Protein AF-A0ABD3NIE8-F1 (afdb_monomer_lite)

Foldseek 3Di:
DDDDDDDDDDDDDDDDDDDDDDDDDDDDDDDDDDDDDDDDDDDDDDDDDDDDDDDDPDDDDDPPPDDPDDPQPLPPPVLVVLLVVLCVVQVLVDLVSLLVVLLCLLVLNDQQLSLLSQLSLLLSLCLVPNAEPVNVVVDDDPQDCAPLRRDDADHDDPVNSVLSSVLSVLQVPQDDDDPPGSHSQLCLLDPRPPPVVVCVVVVVPDDDPPPPPLPPRDVSSVVSLVSLLVLADDCVPRVVLNVSLVVSSCVSNPVVNVVVLVVVCVVQDCSRDSVNRSSVSSSSSSSSCSSSVCSGCNRNDD

Organism: NCBI:txid382360

Radius of gyration: 27.51 Å; chains: 1; bounding box: 86×72×69 Å

Secondary structure (DSSP, 8-state):
-----------PPP------------------PPP---------PPP---------------------PPPPGGG-HHHHHHHHHHHHHHTTTSHHHHHHHHHHHHHT-S-HHHHHHHHHHHHHHHHHHS-BHHHHTT--------TTTTPPPPPBPHHHHHHHHHHHHHHHT---S-TT-SSSSGGGT-PPP--HHHHHHHTTS-------------HHHHHHHHHHHTTSPPTTTSHHHHHHHHHHHHHHH-HHHHHHHHHHHHHH-TTS-HHHHHHHHHHHHHHHHHHTTHHHH-S---

Structure (mmCIF, N/CA/C/O backbone):
data_AF-A0ABD3NIE8-F1
#
_entry.id   AF-A0ABD3NIE8-F1
#
loop_
_atom_site.group_PDB
_atom_site.id
_atom_site.type_symbol
_atom_site.label_atom_id
_atom_site.label_alt_id
_atom_site.label_comp_id
_atom_site.label_asym_id
_atom_site.label_entity_id
_atom_site.label_seq_id
_atom_site.pdbx_PDB_ins_code
_atom_site.Cartn_x
_atom_site.Cartn_y
_atom_site.Cartn_z
_atom_site.occupancy
_atom_site.B_iso_or_equiv
_atom_site.auth_seq_id
_atom_site.auth_comp_id
_atom_site.auth_asym_id
_atom_site.auth_atom_id
_atom_site.pdbx_PDB_model_num
ATOM 1 N N . MET A 1 1 ? -49.844 -37.698 29.144 1.00 37.84 1 MET A N 1
ATOM 2 C CA . MET A 1 1 ? -48.783 -36.702 28.874 1.00 37.84 1 MET A CA 1
ATOM 3 C C . MET A 1 1 ? -48.866 -36.392 27.378 1.00 37.84 1 MET A C 1
ATOM 5 O O . MET A 1 1 ? -48.493 -37.262 26.617 1.00 37.84 1 MET A O 1
ATOM 9 N N . LYS A 1 2 ? -49.625 -35.426 26.831 1.00 39.75 2 LYS A N 1
ATOM 10 C CA . LYS A 1 2 ? -49.754 -33.957 27.010 1.00 39.75 2 LYS A CA 1
ATOM 11 C C . LYS A 1 2 ? -48.438 -33.183 26.840 1.00 39.75 2 LYS A C 1
ATOM 13 O O . LYS A 1 2 ? -47.747 -33.087 27.835 1.00 39.75 2 LYS A O 1
ATOM 18 N N . TYR A 1 3 ? -48.186 -32.681 25.619 1.00 42.66 3 TYR A N 1
ATOM 19 C CA . TYR A 1 3 ? -47.624 -31.380 25.150 1.00 42.66 3 TYR A CA 1
ATOM 20 C C . TYR A 1 3 ? -47.680 -31.482 23.597 1.00 42.66 3 TYR A C 1
ATOM 22 O O . TYR A 1 3 ? -47.064 -32.393 23.064 1.00 42.66 3 TYR A O 1
ATOM 30 N N . LEU A 1 4 ? -48.554 -30.873 22.777 1.00 42.19 4 LEU A N 1
ATOM 31 C CA . LEU A 1 4 ? -49.118 -29.521 22.584 1.00 42.19 4 LEU A CA 1
ATOM 32 C C . LEU A 1 4 ? -48.139 -28.485 21.974 1.00 42.19 4 LEU A C 1
ATOM 34 O O . LEU A 1 4 ? -47.429 -27.807 22.699 1.00 42.19 4 LEU A O 1
ATOM 38 N N . LEU A 1 5 ? -48.151 -28.462 20.626 1.00 41.34 5 LEU A N 1
ATOM 39 C CA . LEU A 1 5 ? -48.070 -27.374 19.619 1.00 41.34 5 LEU A CA 1
ATOM 40 C C . LEU A 1 5 ? -47.363 -26.038 19.922 1.00 41.34 5 LEU A C 1
ATOM 42 O O . LEU A 1 5 ? -47.628 -25.390 20.926 1.00 41.34 5 LEU A O 1
ATOM 46 N N . GLY A 1 6 ? -46.661 -25.538 18.894 1.00 38.28 6 GLY A N 1
ATOM 47 C CA . GLY A 1 6 ? -46.300 -24.123 18.747 1.00 38.28 6 GLY A CA 1
ATOM 48 C C . GLY A 1 6 ? -45.578 -23.788 17.434 1.00 38.28 6 GLY A C 1
ATOM 49 O O . GLY A 1 6 ? -44.428 -23.377 17.465 1.00 38.28 6 GLY A O 1
ATOM 50 N N . LEU A 1 7 ? -46.238 -23.978 16.284 1.00 38.94 7 LEU A N 1
ATOM 51 C CA . LEU A 1 7 ? -45.829 -23.416 14.986 1.00 38.94 7 LEU A CA 1
ATOM 52 C C . LEU A 1 7 ? -46.244 -21.935 14.944 1.00 38.94 7 LEU A C 1
ATOM 54 O O . LEU A 1 7 ? -47.441 -21.648 14.946 1.00 38.94 7 LEU A O 1
ATOM 58 N N . MET A 1 8 ? -45.287 -21.004 14.891 1.00 38.75 8 MET A N 1
ATOM 59 C CA . MET A 1 8 ? -45.564 -19.601 14.562 1.00 38.75 8 MET A CA 1
ATOM 60 C C . MET A 1 8 ? -45.333 -19.361 13.070 1.00 38.75 8 MET A C 1
ATOM 62 O O . MET A 1 8 ? -44.206 -19.313 12.588 1.00 38.75 8 MET A O 1
ATOM 66 N N . HIS A 1 9 ? -46.445 -19.193 12.357 1.00 34.66 9 HIS A N 1
ATOM 67 C CA . HIS A 1 9 ? -46.516 -18.487 11.085 1.00 34.66 9 HIS A CA 1
ATOM 68 C C . HIS A 1 9 ? -46.355 -16.985 11.355 1.00 34.66 9 HIS A C 1
ATOM 70 O O . HIS A 1 9 ? -47.168 -16.406 12.074 1.00 34.66 9 HIS A O 1
ATOM 76 N N . ILE A 1 10 ? -45.349 -16.350 10.754 1.00 42.59 10 ILE A N 1
ATOM 77 C CA . ILE A 1 10 ? -45.270 -14.889 10.660 1.00 42.59 10 ILE A CA 1
ATOM 78 C C . ILE A 1 10 ? -45.691 -14.503 9.241 1.00 42.59 10 ILE A C 1
ATOM 80 O O . ILE A 1 10 ? -44.959 -14.685 8.274 1.00 42.59 10 ILE A O 1
ATOM 84 N N . THR A 1 11 ? -46.921 -14.014 9.127 1.00 38.22 11 THR A N 1
ATOM 85 C CA . THR A 1 11 ? -47.462 -13.309 7.960 1.00 38.22 11 THR A CA 1
ATOM 86 C C . THR A 1 11 ? -47.093 -11.830 8.059 1.00 38.22 11 THR A C 1
ATOM 88 O O . THR A 1 11 ? -47.572 -11.146 8.961 1.00 38.22 11 THR A O 1
ATOM 91 N N . LEU A 1 12 ? -46.272 -11.332 7.131 1.00 46.19 12 LEU A N 1
ATOM 92 C CA . LEU A 1 12 ? -46.027 -9.898 6.939 1.00 46.19 12 LEU A CA 1
ATOM 93 C C . LEU A 1 12 ? -47.068 -9.318 5.958 1.00 46.19 12 LEU A C 1
ATOM 95 O O . LEU A 1 12 ? -47.246 -9.882 4.876 1.00 46.19 12 LEU A O 1
ATOM 99 N N . PRO A 1 13 ? -47.772 -8.224 6.305 1.00 51.16 13 PRO A N 1
ATOM 100 C CA . PRO A 1 13 ? -48.690 -7.543 5.401 1.00 51.16 13 PRO A CA 1
ATOM 101 C C . PRO A 1 13 ? -47.966 -6.549 4.482 1.00 51.16 13 PRO A C 1
ATOM 103 O O . PRO A 1 13 ? -46.914 -6.007 4.808 1.00 51.16 13 PRO A O 1
ATOM 106 N N . GLY A 1 14 ? -48.568 -6.347 3.311 1.00 38.06 14 GLY A N 1
ATOM 107 C CA . GLY A 1 14 ? -48.004 -5.683 2.144 1.00 38.06 14 GLY A CA 1
ATOM 108 C C . GLY A 1 14 ? -47.590 -4.218 2.294 1.00 38.06 14 GLY A C 1
ATOM 109 O O . GLY A 1 14 ? -48.228 -3.422 2.978 1.00 38.06 14 GLY A O 1
ATOM 110 N N . LEU A 1 15 ? -46.583 -3.860 1.498 1.00 41.69 15 LEU A N 1
ATOM 111 C CA . LEU A 1 15 ? -46.317 -2.502 1.044 1.00 41.69 15 LEU A CA 1
ATOM 112 C C . LEU A 1 15 ? -46.350 -2.508 -0.488 1.00 41.69 15 LEU A C 1
ATOM 114 O O . LEU A 1 15 ? -45.435 -2.982 -1.156 1.00 41.69 15 LEU A O 1
ATOM 118 N N . PHE A 1 16 ? -47.456 -2.011 -1.039 1.00 37.78 16 PHE A N 1
ATOM 119 C CA . PHE A 1 16 ? -47.565 -1.631 -2.442 1.00 37.78 16 PHE A CA 1
ATOM 120 C C . PHE A 1 16 ? -46.782 -0.326 -2.634 1.00 37.78 16 PHE A C 1
ATOM 122 O O . PHE A 1 16 ? -47.236 0.736 -2.211 1.00 37.78 16 PHE A O 1
ATOM 129 N N . LEU A 1 17 ? -45.614 -0.392 -3.274 1.00 39.72 17 LEU A N 1
ATOM 130 C CA . LEU A 1 17 ? -44.929 0.798 -3.776 1.00 39.72 17 LEU A CA 1
ATOM 131 C C . LEU A 1 17 ? -45.578 1.213 -5.102 1.00 39.72 17 LEU A C 1
ATOM 133 O O . LEU A 1 17 ? -45.420 0.567 -6.135 1.00 39.72 17 LEU A O 1
ATOM 137 N N . SER A 1 18 ? -46.355 2.293 -5.038 1.00 44.44 18 SER A N 1
ATOM 138 C CA . SER A 1 18 ? -46.885 3.013 -6.193 1.00 44.44 18 SER A CA 1
ATOM 139 C C . SER A 1 18 ? -45.748 3.800 -6.846 1.00 44.44 18 SER A C 1
ATOM 141 O O . SER A 1 18 ? -45.236 4.757 -6.266 1.00 44.44 18 SER A O 1
ATOM 143 N N . ILE A 1 19 ? -45.330 3.387 -8.042 1.00 40.16 19 ILE A N 1
ATOM 144 C CA . ILE A 1 19 ? -44.360 4.121 -8.857 1.00 40.16 19 ILE A CA 1
ATOM 145 C C . ILE A 1 19 ? -45.106 5.288 -9.511 1.00 40.16 19 ILE A C 1
ATOM 147 O O . ILE A 1 19 ? -45.803 5.111 -10.511 1.00 40.16 19 ILE A O 1
ATOM 151 N N . GLN A 1 20 ? -44.980 6.489 -8.945 1.00 39.81 20 GLN A N 1
ATOM 152 C CA . GLN A 1 20 ? -45.345 7.714 -9.651 1.00 39.81 20 GLN A CA 1
ATOM 153 C C . GLN A 1 20 ? -44.206 8.110 -10.592 1.00 39.81 20 GLN A C 1
ATOM 155 O O . GLN A 1 20 ? -43.088 8.403 -10.175 1.00 39.81 20 GLN A O 1
ATOM 160 N N . SER A 1 21 ? -44.513 8.112 -11.885 1.00 40.47 21 SER A N 1
ATOM 161 C CA . SER A 1 21 ? -43.670 8.639 -12.951 1.00 40.47 21 SER A CA 1
ATOM 162 C C . SER A 1 21 ? -43.426 10.138 -12.750 1.00 40.47 21 SER A C 1
ATOM 164 O O . SER A 1 21 ? -44.359 10.938 -12.851 1.00 40.47 21 SER A O 1
ATOM 166 N N . VAL A 1 22 ? -42.176 10.527 -12.508 1.00 39.59 22 VAL A N 1
ATOM 167 C CA . VAL A 1 22 ? -41.745 11.929 -12.527 1.00 39.59 22 VAL A CA 1
ATOM 168 C C . VAL A 1 22 ? -41.628 12.381 -13.984 1.00 39.59 22 VAL A C 1
ATOM 170 O O . VAL A 1 22 ? -40.803 11.873 -14.742 1.00 39.59 22 VAL A O 1
ATOM 173 N N . GLN A 1 23 ? -42.471 13.334 -14.389 1.00 39.84 23 GLN A N 1
ATOM 174 C CA . GLN A 1 23 ? -42.322 14.045 -15.657 1.00 39.84 23 GLN A CA 1
ATOM 175 C C . GLN A 1 23 ? -41.150 15.028 -15.560 1.00 39.84 23 GLN A C 1
ATOM 177 O O . GLN A 1 23 ? -41.171 15.965 -14.763 1.00 39.84 23 GLN A O 1
ATOM 182 N N . VAL A 1 24 ? -40.141 14.832 -16.407 1.00 39.50 24 VAL A N 1
ATOM 183 C CA . VAL A 1 24 ? -39.036 15.775 -16.599 1.00 39.50 24 VAL A CA 1
ATOM 184 C C . VAL A 1 24 ? -39.536 16.939 -17.456 1.00 39.50 24 VAL A C 1
ATOM 186 O O . VAL A 1 24 ? -39.793 16.795 -18.650 1.00 39.50 24 VAL A O 1
ATOM 189 N N . SER A 1 25 ? -39.695 18.105 -16.829 1.00 43.88 25 SER A N 1
ATOM 190 C CA . SER A 1 25 ? -40.006 19.365 -17.504 1.00 43.88 25 SER A CA 1
ATOM 191 C C . SER A 1 25 ? -38.732 19.946 -18.116 1.00 43.88 25 SER A C 1
ATOM 193 O O . SER A 1 25 ? -37.871 20.460 -17.403 1.00 43.88 25 SER A O 1
ATOM 195 N N . ALA A 1 26 ? -38.636 19.910 -19.444 1.00 43.56 26 ALA A N 1
ATOM 196 C CA . ALA A 1 26 ? -37.612 20.614 -20.205 1.00 43.56 26 ALA A CA 1
ATOM 197 C C . ALA A 1 26 ? -37.732 22.133 -19.980 1.00 43.56 26 ALA A C 1
ATOM 199 O O . ALA A 1 26 ? -38.755 22.735 -20.308 1.00 43.56 26 ALA A O 1
ATOM 200 N N . ARG A 1 27 ? -36.688 22.761 -19.426 1.00 40.06 27 ARG A N 1
ATOM 201 C CA . ARG A 1 27 ? -36.524 24.220 -19.440 1.00 40.06 27 ARG A CA 1
ATOM 202 C C . ARG A 1 27 ? -35.458 24.608 -20.454 1.00 40.06 27 ARG A C 1
ATOM 204 O O . ARG A 1 27 ? -34.394 24.005 -20.524 1.00 40.06 27 ARG A O 1
ATOM 211 N N . HIS A 1 28 ? -35.827 25.600 -21.254 1.00 37.94 28 HIS A N 1
ATOM 212 C CA . HIS A 1 28 ? -35.052 26.229 -22.310 1.00 37.94 28 HIS A CA 1
ATOM 213 C C . HIS A 1 28 ? -33.676 26.712 -21.838 1.00 37.94 28 HIS A C 1
ATOM 215 O O . HIS A 1 28 ? -33.562 27.402 -20.828 1.00 37.94 28 HIS A O 1
ATOM 221 N N . HIS A 1 29 ? -32.657 26.385 -22.633 1.00 36.88 29 HIS A N 1
ATOM 222 C CA . HIS A 1 29 ? -31.352 27.032 -22.619 1.00 36.88 29 HIS A CA 1
ATOM 223 C C . HIS A 1 29 ? -31.448 28.362 -23.374 1.00 36.88 29 HIS A C 1
ATOM 225 O O . HIS A 1 29 ? -31.666 28.367 -24.586 1.00 36.88 29 HIS A O 1
ATOM 231 N N . GLU A 1 30 ? -31.243 29.477 -22.674 1.00 38.16 30 GLU A N 1
ATOM 232 C CA . GLU A 1 30 ? -30.923 30.761 -23.294 1.00 38.16 30 GLU A CA 1
ATOM 233 C C . GLU A 1 30 ? -29.412 31.021 -23.226 1.00 38.16 30 GLU A C 1
ATOM 235 O O . GLU A 1 30 ? -28.793 30.980 -22.167 1.00 38.16 30 GLU A O 1
ATOM 240 N N . GLY A 1 31 ? -28.854 31.238 -24.419 1.00 40.31 31 GLY A N 1
ATOM 241 C CA . GLY A 1 31 ? -27.712 32.083 -24.772 1.00 40.31 31 GLY A CA 1
ATOM 242 C C . GLY A 1 31 ? -26.586 32.305 -23.764 1.00 40.31 31 GLY A C 1
ATOM 243 O O . GLY A 1 31 ? -26.639 33.236 -22.970 1.00 40.31 31 GLY A O 1
ATOM 244 N N . PHE A 1 32 ? -25.468 31.607 -23.975 1.00 37.72 32 PHE A N 1
ATOM 245 C CA . PHE A 1 32 ? -24.148 32.170 -23.699 1.00 37.72 32 PHE A CA 1
ATOM 246 C C . PHE A 1 32 ? -23.332 32.223 -24.992 1.00 37.72 32 PHE A C 1
ATOM 248 O O . PHE A 1 32 ? -23.002 31.213 -25.610 1.00 37.72 32 PHE A O 1
ATOM 255 N N . SER A 1 33 ? -23.064 33.450 -25.424 1.00 39.03 33 SER A N 1
ATOM 256 C CA . SER A 1 33 ? -22.220 33.815 -26.553 1.00 39.03 33 SER A CA 1
ATOM 257 C C . SER A 1 33 ? -20.743 33.608 -26.211 1.00 39.03 33 SER A C 1
ATOM 259 O O . SER A 1 33 ? -20.222 34.260 -25.305 1.00 39.03 33 SER A O 1
ATOM 261 N N . HIS A 1 34 ? -20.059 32.745 -26.962 1.00 40.94 34 HIS A N 1
ATOM 262 C CA . HIS A 1 34 ? -18.601 32.621 -26.928 1.00 40.94 34 HIS A CA 1
ATOM 263 C C . HIS A 1 34 ? -17.930 33.744 -27.741 1.00 40.94 34 HIS A C 1
ATOM 265 O O . HIS A 1 34 ? -18.348 34.000 -28.873 1.00 40.94 34 HIS A O 1
ATOM 271 N N . PRO A 1 35 ? -16.854 34.374 -27.235 1.00 43.62 35 PRO A N 1
ATOM 272 C CA . PRO A 1 35 ? -15.971 35.183 -28.059 1.00 43.62 35 PRO A CA 1
ATOM 273 C C . PRO A 1 35 ? -15.054 34.284 -28.901 1.00 43.62 35 PRO A C 1
ATOM 275 O O . PRO A 1 35 ? -14.343 33.414 -28.403 1.00 43.62 35 PRO A O 1
ATOM 278 N N . SER A 1 36 ? -15.089 34.523 -30.206 1.00 38.62 36 SER A N 1
ATOM 279 C CA . SER A 1 36 ? -14.258 33.919 -31.243 1.00 38.62 36 SER A CA 1
ATOM 280 C C . SER A 1 36 ? -12.768 34.198 -31.021 1.00 38.62 36 SER A C 1
ATOM 282 O O . SER A 1 36 ? -12.319 35.336 -31.166 1.00 38.62 36 SER A O 1
ATOM 284 N N . PHE A 1 37 ? -12.000 33.148 -30.723 1.00 41.44 37 PHE A N 1
ATOM 285 C CA . PHE A 1 37 ? -10.540 33.186 -30.683 1.00 41.44 37 PHE A CA 1
ATOM 286 C C . PHE A 1 37 ? -9.981 32.779 -32.053 1.00 41.44 37 PHE A C 1
ATOM 288 O O . PHE A 1 37 ? -10.115 31.641 -32.499 1.00 41.44 37 PHE A O 1
ATOM 295 N N . THR A 1 38 ? -9.387 33.739 -32.756 1.00 43.53 38 THR A N 1
ATOM 296 C CA . THR A 1 38 ? -8.736 33.548 -34.056 1.00 43.53 38 THR A CA 1
ATOM 297 C C . THR A 1 38 ? -7.419 32.788 -33.898 1.00 43.53 38 THR A C 1
ATOM 299 O O . THR A 1 38 ? -6.438 33.331 -33.390 1.00 43.53 38 THR A O 1
ATOM 302 N N . GLN A 1 39 ? -7.387 31.546 -34.381 1.00 44.72 39 GLN A N 1
ATOM 303 C CA . GLN A 1 39 ? -6.193 30.709 -34.474 1.00 44.72 39 GLN A CA 1
ATOM 304 C C . GLN A 1 39 ? -5.331 31.157 -35.665 1.00 44.72 39 GLN A C 1
ATOM 306 O O . GLN A 1 39 ? -5.685 30.962 -36.827 1.00 44.72 39 GLN A O 1
ATOM 311 N N . LYS A 1 40 ? -4.190 31.788 -35.375 1.00 47.97 40 LYS A N 1
ATOM 312 C CA . LYS A 1 40 ? -3.190 32.178 -36.373 1.00 47.97 40 LYS A CA 1
ATOM 313 C C . LYS A 1 40 ? -2.220 31.008 -36.562 1.00 47.97 40 LYS A C 1
ATOM 315 O O . LYS A 1 40 ? -1.425 30.714 -35.676 1.00 47.97 40 LYS A O 1
ATOM 320 N N . GLN A 1 41 ? -2.316 30.328 -37.703 1.00 46.50 41 GLN A N 1
ATOM 321 C CA . GLN A 1 41 ? -1.336 29.335 -38.141 1.00 46.50 41 GLN A CA 1
ATOM 322 C C . GLN A 1 41 ? 0.010 30.025 -38.402 1.00 46.50 41 GLN A C 1
ATOM 324 O O . GLN A 1 41 ? 0.101 30.915 -39.246 1.00 46.50 41 GLN A O 1
ATOM 329 N N . ALA A 1 42 ? 1.053 29.593 -37.698 1.00 43.31 42 ALA A N 1
ATOM 330 C CA . ALA A 1 42 ? 2.440 29.851 -38.058 1.00 43.31 42 ALA A CA 1
ATOM 331 C C . ALA A 1 42 ? 3.161 28.503 -38.084 1.00 43.31 42 ALA A C 1
ATOM 333 O O . ALA A 1 42 ? 3.360 27.865 -37.053 1.00 43.31 42 ALA A O 1
ATOM 334 N N . GLY A 1 43 ? 3.468 28.042 -39.295 1.00 44.25 43 GLY A N 1
ATOM 335 C CA . GLY A 1 43 ? 4.262 26.848 -39.522 1.00 44.25 43 GLY A CA 1
ATOM 336 C C . GLY A 1 43 ? 5.721 27.099 -39.164 1.00 44.25 43 GLY A C 1
ATOM 337 O O . GLY A 1 43 ? 6.347 28.017 -39.694 1.00 44.25 43 GLY A O 1
ATOM 338 N N . HIS A 1 44 ? 6.271 26.235 -38.321 1.00 44.19 44 HIS A N 1
ATOM 339 C CA . HIS A 1 44 ? 7.707 26.049 -38.204 1.00 44.19 44 HIS A CA 1
ATOM 340 C C . HIS A 1 44 ? 8.032 24.580 -38.452 1.00 44.19 44 HIS A C 1
ATOM 342 O O . HIS A 1 44 ? 7.631 23.686 -37.713 1.00 44.19 44 HIS A O 1
ATOM 348 N N . ALA A 1 45 ? 8.719 24.359 -39.571 1.00 40.41 45 ALA A N 1
ATOM 349 C CA . ALA A 1 45 ? 9.349 23.104 -39.921 1.00 40.41 45 ALA A CA 1
ATOM 350 C C . ALA A 1 45 ? 10.497 22.833 -38.939 1.00 40.41 45 ALA A C 1
ATOM 352 O O . ALA A 1 45 ? 11.393 23.666 -38.796 1.00 40.41 45 ALA A O 1
ATOM 353 N N . TYR A 1 46 ? 10.477 21.673 -38.288 1.00 42.19 46 TYR A N 1
ATOM 354 C CA . TYR A 1 46 ? 11.616 21.183 -37.519 1.00 42.19 46 TYR A CA 1
ATOM 355 C C . TYR A 1 46 ? 12.589 20.438 -38.445 1.00 42.19 46 TYR A C 1
ATOM 357 O O . TYR A 1 46 ? 12.149 19.625 -39.264 1.00 42.19 46 TYR A O 1
ATOM 365 N N . PRO A 1 47 ? 13.905 20.688 -38.341 1.00 51.25 47 PRO A N 1
ATOM 366 C CA . PRO A 1 47 ? 14.903 19.929 -39.074 1.00 51.25 47 PRO A CA 1
ATOM 367 C C . PRO A 1 47 ? 15.121 18.548 -38.440 1.00 51.25 47 PRO A C 1
ATOM 369 O O . PRO A 1 47 ? 15.309 18.408 -37.234 1.00 51.25 47 PRO A O 1
ATOM 372 N N . SER A 1 48 ? 15.127 17.538 -39.308 1.00 42.69 48 SER A N 1
ATOM 373 C CA . SER A 1 48 ? 15.523 16.152 -39.052 1.00 42.69 48 SER A CA 1
ATOM 374 C C . SER A 1 48 ? 16.901 16.078 -38.384 1.00 42.69 48 SER A C 1
ATOM 376 O O . SER A 1 48 ? 17.918 16.352 -39.023 1.00 42.69 48 SER A O 1
ATOM 378 N N . ALA A 1 49 ? 16.945 15.673 -37.114 1.00 44.84 49 ALA A N 1
ATOM 379 C CA . ALA A 1 49 ? 18.186 15.381 -36.411 1.00 44.84 49 ALA A CA 1
ATOM 380 C C . ALA A 1 49 ? 18.711 13.992 -36.809 1.00 44.84 49 ALA A C 1
ATOM 382 O O . ALA A 1 49 ? 18.034 12.975 -36.666 1.00 44.84 49 ALA A O 1
ATOM 383 N N . PHE A 1 50 ? 19.940 13.973 -37.321 1.00 40.00 50 PHE A N 1
ATOM 384 C CA . PHE A 1 50 ? 20.740 12.777 -37.549 1.00 40.00 50 PHE A CA 1
ATOM 385 C C . PHE A 1 50 ? 21.036 12.082 -36.213 1.00 40.00 50 PHE A C 1
ATOM 387 O O . PHE A 1 50 ? 21.703 12.651 -35.352 1.00 40.00 50 PHE A O 1
ATOM 394 N N . VAL A 1 51 ? 20.593 10.833 -36.062 1.00 42.38 51 VAL A N 1
ATOM 395 C CA . VAL A 1 51 ? 21.010 9.952 -34.964 1.00 42.38 51 VAL A CA 1
ATOM 396 C C . VAL A 1 51 ? 22.336 9.299 -35.351 1.00 42.38 51 VAL A C 1
ATOM 398 O O . VAL A 1 51 ? 22.380 8.361 -36.147 1.00 42.38 51 VAL A O 1
ATOM 401 N N . THR A 1 52 ? 23.439 9.800 -34.804 1.00 42.88 52 THR A N 1
ATOM 402 C CA . THR A 1 52 ? 24.739 9.124 -34.834 1.00 42.88 52 THR A CA 1
ATOM 403 C C . THR A 1 52 ? 24.807 8.109 -33.692 1.00 42.88 52 THR A C 1
ATOM 405 O O . THR A 1 52 ? 24.871 8.471 -32.520 1.00 42.88 52 THR A O 1
ATOM 408 N N . LYS A 1 53 ? 24.811 6.814 -34.039 1.00 43.94 53 LYS A N 1
ATOM 409 C CA . LYS A 1 53 ? 25.150 5.712 -33.126 1.00 43.94 53 LYS A CA 1
ATOM 410 C C . LYS A 1 53 ? 26.543 5.951 -32.535 1.00 43.94 53 LYS A C 1
ATOM 412 O O . LYS A 1 53 ? 27.535 5.909 -33.261 1.00 43.94 53 LYS A O 1
ATOM 417 N N . ARG A 1 54 ? 26.617 6.180 -31.224 1.00 40.94 54 ARG A N 1
ATOM 418 C CA . ARG A 1 54 ? 27.861 6.173 -30.449 1.00 40.94 54 ARG A CA 1
ATOM 419 C C . ARG A 1 54 ? 27.890 4.885 -29.632 1.00 40.94 54 ARG A C 1
ATOM 421 O O . ARG A 1 54 ? 27.193 4.764 -28.633 1.00 40.94 54 ARG A O 1
ATOM 428 N N . GLU A 1 55 ? 28.669 3.914 -30.092 1.00 45.81 55 GLU A N 1
ATOM 429 C CA . GLU A 1 55 ? 28.976 2.700 -29.336 1.00 45.81 55 GLU A CA 1
ATOM 430 C C . GLU A 1 55 ? 29.900 3.072 -28.166 1.00 45.81 55 GLU A C 1
ATOM 432 O O . GLU A 1 55 ? 31.093 3.309 -28.351 1.00 45.81 55 GLU A O 1
ATOM 437 N N . HIS A 1 56 ? 29.349 3.166 -26.954 1.00 40.03 56 HIS A N 1
ATOM 438 C CA . HIS A 1 56 ? 30.138 3.250 -25.728 1.00 40.03 56 HIS A CA 1
ATOM 439 C C . HIS A 1 56 ? 30.417 1.834 -25.225 1.00 40.03 56 HIS A C 1
ATOM 441 O O . HIS A 1 56 ? 29.568 1.176 -24.636 1.00 40.03 56 HIS A O 1
ATOM 447 N N . LYS A 1 57 ? 31.637 1.362 -25.482 1.00 44.00 57 LYS A N 1
ATOM 448 C CA . LYS A 1 57 ? 32.169 0.114 -24.938 1.00 44.00 57 LYS A CA 1
ATOM 449 C C . LYS A 1 57 ? 32.695 0.402 -23.530 1.00 44.00 57 LYS A C 1
ATOM 451 O O . LYS A 1 57 ? 33.830 0.847 -23.377 1.00 44.00 57 LYS A O 1
ATOM 456 N N . ILE A 1 58 ? 31.854 0.218 -22.515 1.00 43.69 58 ILE A N 1
ATOM 457 C CA . ILE A 1 58 ? 32.257 0.345 -21.112 1.00 43.69 58 ILE A CA 1
ATOM 458 C C . ILE A 1 58 ? 32.754 -1.028 -20.642 1.00 43.69 58 ILE A C 1
ATOM 460 O O . ILE A 1 58 ? 31.994 -1.983 -20.544 1.00 43.69 58 ILE A O 1
ATOM 464 N N . LEU A 1 59 ? 34.061 -1.133 -20.402 1.00 45.94 59 LEU A N 1
ATOM 465 C CA . LEU A 1 59 ? 34.689 -2.265 -19.720 1.00 45.94 59 LEU A CA 1
ATOM 466 C C . LEU A 1 59 ? 34.713 -1.948 -18.222 1.00 45.94 59 LEU A C 1
ATOM 468 O O . LEU A 1 59 ? 35.569 -1.178 -17.788 1.00 45.94 59 LEU A O 1
ATOM 472 N N . PHE A 1 60 ? 33.810 -2.538 -17.437 1.00 42.72 60 PHE A N 1
ATOM 473 C CA . PHE A 1 60 ? 33.940 -2.547 -15.978 1.00 42.72 60 PHE A CA 1
ATOM 474 C C . PHE A 1 60 ? 34.524 -3.874 -15.498 1.00 42.72 60 PHE A C 1
ATOM 476 O O . PHE A 1 60 ? 34.012 -4.960 -15.769 1.00 42.72 60 PHE A O 1
ATOM 483 N N . ALA A 1 61 ? 35.647 -3.762 -14.791 1.00 42.38 61 ALA A N 1
ATOM 484 C CA . ALA A 1 61 ? 36.308 -4.856 -14.108 1.00 42.38 61 ALA A CA 1
ATOM 485 C C . ALA A 1 61 ? 35.503 -5.237 -12.855 1.00 42.38 61 ALA A C 1
ATOM 487 O O . ALA A 1 61 ? 35.403 -4.454 -11.912 1.00 42.38 61 ALA A O 1
ATOM 488 N N . ARG A 1 62 ? 34.946 -6.453 -12.845 1.00 40.41 62 ARG A N 1
ATOM 489 C CA . ARG A 1 62 ? 34.323 -7.069 -11.666 1.00 40.41 62 ARG A CA 1
ATOM 490 C C . ARG A 1 62 ? 35.399 -7.408 -10.628 1.00 40.41 62 ARG A C 1
ATOM 492 O O . ARG A 1 62 ? 36.132 -8.379 -10.791 1.00 40.41 62 ARG A O 1
ATOM 499 N N . HIS A 1 63 ? 35.463 -6.635 -9.548 1.00 40.00 63 HIS A N 1
ATOM 500 C CA . HIS A 1 63 ? 36.077 -7.057 -8.288 1.00 40.00 63 HIS A CA 1
ATOM 501 C C . HIS A 1 63 ? 34.964 -7.329 -7.272 1.00 40.00 63 HIS A C 1
ATOM 503 O O . HIS A 1 63 ? 34.562 -6.452 -6.513 1.00 40.00 63 HIS A O 1
ATOM 509 N N . SER A 1 64 ? 34.450 -8.559 -7.271 1.00 41.06 64 SER A N 1
ATOM 510 C CA . SER A 1 64 ? 33.487 -9.044 -6.281 1.00 41.06 64 SER A CA 1
ATOM 511 C C . SER A 1 64 ? 34.219 -9.378 -4.980 1.00 41.06 64 SER A C 1
ATOM 513 O O . SER A 1 64 ? 34.703 -10.493 -4.790 1.00 41.06 64 SER A O 1
ATOM 515 N N . SER A 1 65 ? 34.339 -8.394 -4.091 1.00 39.88 65 SER A N 1
ATOM 516 C CA . SER A 1 65 ? 34.763 -8.615 -2.709 1.00 39.88 65 SER A CA 1
ATOM 517 C C . SER A 1 65 ? 33.516 -8.914 -1.876 1.00 39.88 65 SER A C 1
ATOM 519 O O . SER A 1 65 ? 32.816 -8.000 -1.454 1.00 39.88 65 SER A O 1
ATOM 521 N N . ILE A 1 66 ? 33.214 -10.200 -1.685 1.00 45.97 66 ILE A N 1
ATOM 522 C CA . ILE A 1 66 ? 32.106 -10.672 -0.844 1.00 45.97 66 ILE A CA 1
ATOM 523 C C . ILE A 1 66 ? 32.502 -10.431 0.616 1.00 45.97 66 ILE A C 1
ATOM 525 O O . ILE A 1 66 ? 33.174 -11.249 1.244 1.00 45.97 66 ILE A O 1
ATOM 529 N N . ALA A 1 67 ? 32.147 -9.262 1.142 1.00 40.69 67 ALA A N 1
ATOM 530 C CA . ALA A 1 67 ? 32.158 -9.016 2.574 1.00 40.69 67 ALA A CA 1
ATOM 531 C C . ALA A 1 67 ? 30.936 -9.715 3.188 1.00 40.69 67 ALA A C 1
ATOM 533 O O . ALA A 1 67 ? 29.810 -9.506 2.745 1.00 40.69 67 ALA A O 1
ATOM 534 N N . HIS A 1 68 ? 31.173 -10.548 4.202 1.00 44.19 68 HIS A N 1
ATOM 535 C CA . HIS A 1 68 ? 30.142 -11.104 5.075 1.00 44.19 68 HIS A CA 1
ATOM 536 C C . HIS A 1 68 ? 29.382 -9.954 5.758 1.00 44.19 68 HIS A C 1
ATOM 538 O O . HIS A 1 68 ? 29.839 -9.407 6.763 1.00 44.19 68 HIS A O 1
ATOM 544 N N . LEU A 1 69 ? 28.245 -9.564 5.184 1.00 42.31 69 LEU A N 1
ATOM 545 C CA . LEU A 1 69 ? 27.274 -8.679 5.814 1.00 42.31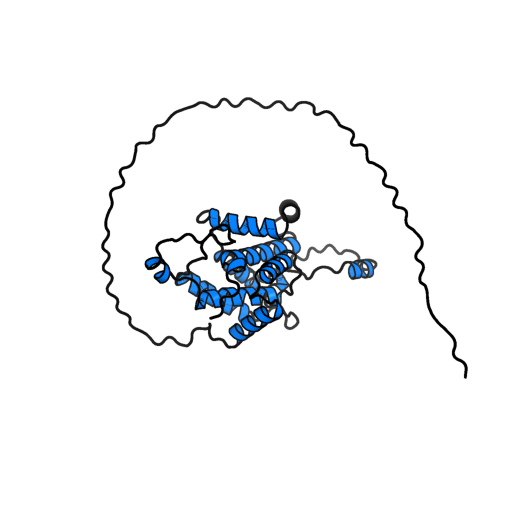 69 LEU A CA 1
ATOM 546 C C . LEU A 1 69 ? 26.528 -9.480 6.889 1.00 42.31 69 LEU A C 1
ATOM 548 O O . LEU A 1 69 ? 26.159 -10.634 6.675 1.00 42.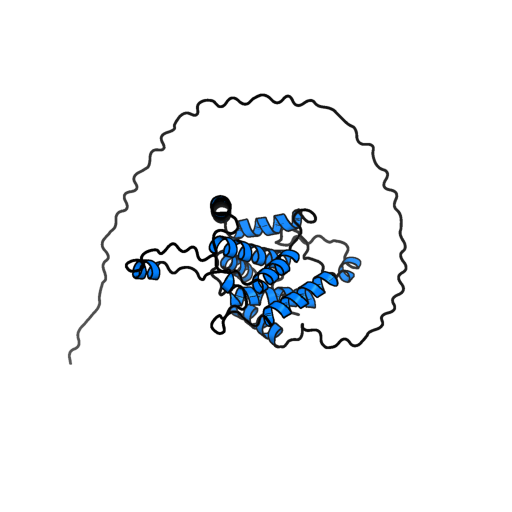31 69 LEU A O 1
ATOM 552 N N . SER A 1 70 ? 26.349 -8.871 8.061 1.00 45.84 70 SER A N 1
ATOM 553 C CA . SER A 1 70 ? 25.421 -9.328 9.101 1.00 45.84 70 SER A CA 1
ATOM 554 C C . SER A 1 70 ? 24.054 -9.675 8.494 1.00 45.84 70 SER A C 1
ATOM 556 O O . SER A 1 70 ? 23.676 -8.995 7.536 1.00 45.84 70 SER A O 1
ATOM 558 N N . PRO A 1 71 ? 23.307 -10.658 9.043 1.00 45.03 71 PRO A N 1
ATOM 559 C CA . PRO A 1 71 ? 21.982 -11.014 8.539 1.00 45.03 71 PRO A CA 1
ATOM 560 C C . PRO A 1 71 ? 21.149 -9.744 8.387 1.00 45.03 71 PRO A C 1
ATOM 562 O O . PRO A 1 71 ? 20.968 -8.973 9.333 1.00 45.03 71 PRO A O 1
ATOM 565 N N . THR A 1 72 ? 20.774 -9.455 7.145 1.00 51.66 72 THR A N 1
ATOM 566 C CA . THR A 1 72 ? 20.018 -8.253 6.814 1.00 51.66 72 THR A CA 1
ATOM 567 C C . THR A 1 72 ? 18.614 -8.374 7.420 1.00 51.66 72 THR A C 1
ATOM 569 O O . THR A 1 72 ? 18.100 -9.489 7.458 1.00 51.66 72 THR A O 1
ATOM 572 N N . PRO A 1 73 ? 17.961 -7.279 7.850 1.00 50.28 73 PRO A N 1
ATOM 573 C CA . PRO A 1 73 ? 16.681 -7.291 8.588 1.00 50.28 73 PRO A CA 1
ATOM 574 C C . PRO A 1 73 ? 15.484 -8.039 7.953 1.00 50.28 73 PRO A C 1
ATOM 576 O O . PRO A 1 73 ? 14.426 -8.117 8.565 1.00 50.28 73 PRO A O 1
ATOM 579 N N . TYR A 1 74 ? 15.626 -8.578 6.744 1.00 54.19 74 TYR A N 1
ATOM 580 C CA . TYR A 1 74 ? 14.584 -9.249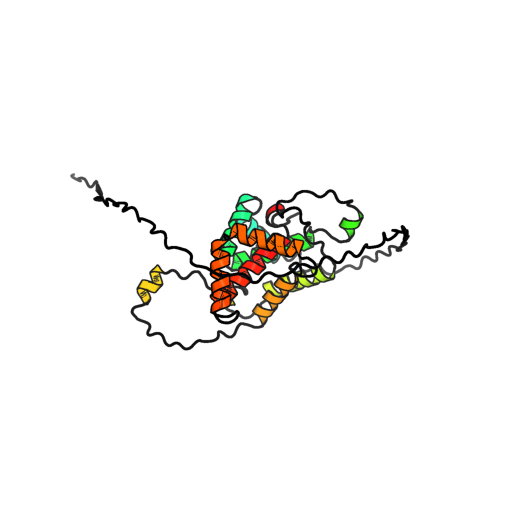 5.956 1.00 54.19 74 TYR A CA 1
ATOM 581 C C . TYR A 1 74 ? 14.389 -10.729 6.270 1.00 54.19 74 TYR A C 1
ATOM 583 O O . TYR A 1 74 ? 13.450 -11.339 5.774 1.00 54.19 74 TYR A O 1
ATOM 591 N N . GLU A 1 75 ? 15.258 -11.291 7.108 1.00 61.19 75 GLU A N 1
ATOM 592 C CA . GLU A 1 75 ? 15.090 -12.621 7.706 1.00 61.19 75 GLU A CA 1
ATOM 593 C C . GLU A 1 75 ? 14.544 -12.520 9.136 1.00 61.19 75 GLU A C 1
ATOM 595 O O . GLU A 1 75 ? 14.731 -13.423 9.947 1.00 61.19 75 GLU A O 1
ATOM 600 N N . SER A 1 76 ? 13.913 -11.397 9.500 1.00 76.88 76 SER A N 1
ATOM 601 C CA . SER A 1 76 ? 13.222 -11.340 10.783 1.00 76.88 76 SER A CA 1
ATOM 602 C C . SER A 1 76 ? 12.060 -12.330 10.749 1.00 76.88 76 SER A C 1
ATOM 604 O O . SER A 1 76 ? 11.137 -12.171 9.944 1.00 76.88 76 SER A O 1
ATOM 606 N N . ASP A 1 77 ? 12.088 -13.315 11.652 1.00 89.25 77 ASP A N 1
ATOM 607 C CA . ASP A 1 77 ? 10.999 -14.277 11.880 1.00 89.25 77 ASP A CA 1
ATOM 608 C C . ASP A 1 77 ? 9.632 -13.572 11.985 1.00 89.25 77 ASP A C 1
ATOM 610 O O . ASP A 1 77 ? 8.599 -14.114 11.594 1.00 89.25 77 ASP A O 1
ATOM 614 N N . GLU A 1 78 ? 9.621 -12.330 12.479 1.00 91.69 78 GLU A N 1
ATOM 615 C CA . GLU A 1 78 ? 8.431 -11.490 12.576 1.00 91.69 78 GLU A CA 1
ATOM 616 C C . GLU A 1 78 ? 7.852 -11.108 11.207 1.00 91.69 78 GLU A C 1
ATOM 618 O O . GLU A 1 78 ? 6.650 -11.247 10.997 1.00 91.69 78 GLU A O 1
ATOM 623 N N . VAL A 1 79 ? 8.685 -10.679 10.253 1.00 93.12 79 VAL A N 1
ATOM 624 C CA . VAL A 1 79 ? 8.226 -10.277 8.912 1.00 93.12 79 VAL A CA 1
ATOM 625 C C . VAL A 1 79 ? 7.708 -11.486 8.139 1.00 93.12 79 VAL A C 1
ATOM 627 O O . VAL A 1 79 ? 6.680 -11.396 7.466 1.00 93.12 79 VAL A O 1
ATOM 630 N N . GLN A 1 80 ? 8.371 -12.638 8.272 1.00 93.00 80 GLN A N 1
ATOM 631 C CA . GLN A 1 80 ? 7.903 -13.881 7.661 1.00 93.00 80 GLN A CA 1
ATOM 632 C C . GLN A 1 80 ? 6.567 -14.335 8.262 1.00 93.00 80 GLN A C 1
ATOM 634 O O . GLN A 1 80 ? 5.670 -14.757 7.528 1.00 93.00 80 GLN A O 1
ATOM 639 N N . LYS A 1 81 ? 6.404 -14.199 9.582 1.00 94.50 81 LYS A N 1
ATOM 640 C CA . LYS A 1 81 ? 5.140 -14.486 10.264 1.00 94.50 81 LYS A CA 1
ATOM 641 C C . LYS A 1 81 ? 4.019 -13.559 9.791 1.00 94.50 81 LYS A C 1
ATOM 643 O O . LYS A 1 81 ? 2.954 -14.064 9.455 1.00 94.50 81 LYS A O 1
ATOM 648 N N . ILE A 1 82 ? 4.265 -12.247 9.728 1.00 95.19 82 ILE A N 1
ATOM 649 C CA . ILE A 1 82 ? 3.311 -11.252 9.203 1.00 95.19 82 ILE A CA 1
ATOM 650 C C . ILE A 1 82 ? 2.896 -11.622 7.777 1.00 95.19 82 ILE A C 1
ATOM 652 O O . ILE A 1 82 ? 1.710 -11.691 7.474 1.00 95.19 82 ILE A O 1
ATOM 656 N N . THR A 1 83 ? 3.880 -11.924 6.927 1.00 95.31 83 THR A N 1
ATOM 657 C CA . THR A 1 83 ? 3.659 -12.280 5.521 1.00 95.31 83 THR A CA 1
ATOM 658 C C . THR A 1 83 ? 2.798 -13.533 5.381 1.00 95.31 83 THR A C 1
ATOM 660 O O . THR A 1 83 ? 1.833 -13.534 4.627 1.00 95.31 83 THR A O 1
ATOM 663 N N . THR A 1 84 ? 3.115 -14.590 6.130 1.00 95.44 84 THR A N 1
ATOM 664 C CA . THR A 1 84 ? 2.344 -15.843 6.083 1.00 95.44 84 THR A CA 1
ATOM 665 C C . THR A 1 84 ? 0.920 -15.617 6.587 1.00 95.44 84 THR A C 1
ATOM 667 O O . THR A 1 84 ? -0.031 -16.053 5.953 1.00 95.44 84 THR A O 1
ATOM 670 N N . GLN A 1 85 ? 0.767 -14.873 7.688 1.00 96.19 85 GLN A N 1
ATOM 671 C CA . GLN A 1 85 ? -0.541 -14.580 8.264 1.00 96.19 85 GLN A CA 1
ATOM 672 C C . GLN A 1 85 ? -1.443 -13.823 7.284 1.00 96.19 85 GLN A C 1
ATOM 674 O O . GLN A 1 85 ? -2.572 -14.248 7.072 1.00 96.19 85 GLN A O 1
ATOM 679 N N . ILE A 1 86 ? -0.960 -12.733 6.675 1.00 96.69 86 ILE A N 1
ATOM 680 C CA . ILE A 1 86 ? -1.795 -11.914 5.786 1.00 96.69 86 ILE A CA 1
ATOM 681 C C . ILE A 1 86 ? -2.159 -12.653 4.488 1.00 96.69 86 ILE A C 1
ATOM 683 O O . ILE A 1 86 ? -3.263 -12.477 3.976 1.00 96.69 86 ILE A O 1
ATOM 687 N N . ILE A 1 87 ? -1.259 -13.501 3.970 1.00 96.06 87 ILE A N 1
ATOM 688 C CA . ILE A 1 87 ? -1.543 -14.345 2.800 1.00 96.06 87 ILE A CA 1
ATOM 689 C C . ILE A 1 87 ? -2.639 -15.357 3.130 1.00 96.06 87 ILE A C 1
ATOM 691 O O . ILE A 1 87 ? -3.600 -15.455 2.370 1.00 96.06 87 ILE A O 1
ATOM 695 N N . ASP A 1 88 ? -2.514 -16.069 4.252 1.00 96.69 88 ASP A N 1
ATOM 696 C CA . ASP A 1 88 ? -3.467 -17.106 4.657 1.00 96.69 88 ASP A CA 1
ATOM 697 C C . ASP A 1 88 ? -4.842 -16.517 5.008 1.00 96.69 88 ASP A C 1
ATOM 699 O O . ASP A 1 88 ? -5.871 -17.089 4.659 1.00 96.69 88 ASP A O 1
ATOM 703 N N . GLU A 1 89 ? -4.872 -15.373 5.697 1.00 96.94 89 GLU A N 1
ATOM 704 C CA . GLU A 1 89 ? -6.102 -14.743 6.189 1.00 96.94 89 GLU A CA 1
ATOM 705 C C . GLU A 1 89 ? -6.982 -14.188 5.062 1.00 96.94 89 GLU A C 1
ATOM 707 O O . GLU A 1 89 ? -8.206 -14.304 5.124 1.00 96.94 89 GLU A O 1
ATOM 712 N N . TYR A 1 90 ? -6.364 -13.634 4.016 1.00 97.12 90 TYR A N 1
ATOM 713 C CA . TYR A 1 90 ? -7.065 -13.018 2.884 1.00 97.12 90 TYR A CA 1
ATOM 714 C C . TYR A 1 90 ? -6.931 -13.804 1.573 1.00 97.12 90 TYR A C 1
ATOM 716 O O . TYR A 1 90 ? -7.333 -13.303 0.526 1.00 97.12 90 TYR A O 1
ATOM 724 N N . GLU A 1 91 ? -6.360 -15.012 1.614 1.00 96.31 91 GLU A N 1
ATOM 725 C CA . GLU A 1 91 ? -6.145 -15.890 0.453 1.00 96.31 91 GLU A CA 1
ATOM 726 C C . GLU A 1 91 ? -5.443 -15.170 -0.723 1.00 96.31 91 GLU A C 1
ATOM 728 O O . GLU A 1 91 ? -5.805 -15.314 -1.895 1.00 96.31 91 GLU A O 1
ATOM 733 N N . LEU A 1 92 ? -4.409 -14.370 -0.419 1.00 95.75 92 LEU A N 1
ATOM 734 C CA . LEU A 1 92 ? -3.800 -13.413 -1.364 1.00 95.75 92 LEU A CA 1
ATOM 735 C C . LEU A 1 92 ? -3.017 -14.044 -2.529 1.00 95.75 92 LEU A C 1
ATOM 737 O O . LEU A 1 92 ? -2.526 -13.325 -3.403 1.00 95.75 92 LEU A O 1
ATOM 741 N N . ASP A 1 93 ? -2.936 -15.370 -2.598 1.00 92.75 93 ASP A N 1
ATOM 742 C CA . ASP A 1 93 ? -2.467 -16.092 -3.785 1.00 92.75 93 ASP A CA 1
ATOM 743 C C . ASP A 1 93 ? -3.451 -15.927 -4.958 1.00 92.75 93 ASP A C 1
ATOM 745 O O . ASP A 1 93 ? -3.080 -15.846 -6.140 1.00 92.75 93 ASP A O 1
ATOM 749 N N . GLY A 1 94 ? -4.738 -15.823 -4.627 1.00 93.44 94 GLY A N 1
ATOM 750 C CA . GLY A 1 94 ? -5.825 -15.673 -5.570 1.00 93.44 94 GLY A CA 1
ATOM 751 C C . GLY A 1 94 ? -5.880 -14.274 -6.187 1.00 93.44 94 GLY A C 1
ATOM 752 O O . GLY A 1 94 ? -5.650 -13.250 -5.542 1.00 93.44 94 GLY A O 1
ATOM 753 N N . ARG A 1 95 ? -6.133 -14.198 -7.500 1.00 94.00 95 ARG A N 1
ATOM 754 C CA . ARG A 1 95 ? -6.241 -12.904 -8.194 1.00 94.00 95 ARG A CA 1
ATOM 755 C C . ARG A 1 95 ? -7.487 -12.144 -7.743 1.00 94.00 95 ARG A C 1
ATOM 757 O O . ARG A 1 95 ? -7.410 -10.940 -7.551 1.00 94.00 95 ARG A O 1
ATOM 764 N N . PHE A 1 96 ? -8.627 -12.817 -7.611 1.00 96.00 96 PHE A N 1
ATOM 765 C CA . PHE A 1 96 ? -9.883 -12.159 -7.245 1.00 96.00 96 PHE A CA 1
ATOM 766 C C . PHE A 1 96 ? -9.813 -11.584 -5.825 1.00 96.00 96 PHE A C 1
ATOM 768 O O . PHE A 1 96 ? -10.222 -10.453 -5.584 1.00 96.00 96 PHE A O 1
ATOM 775 N N . GLU A 1 97 ? -9.202 -12.334 -4.923 1.00 97.50 97 GLU A N 1
ATOM 776 C CA . GLU A 1 97 ? -9.020 -12.041 -3.510 1.00 97.50 97 GLU A CA 1
ATOM 777 C C . GLU A 1 97 ? -8.164 -10.785 -3.326 1.00 97.50 97 GLU A C 1
ATOM 779 O O . GLU A 1 97 ? -8.528 -9.890 -2.571 1.00 97.50 97 GLU A O 1
ATOM 784 N N . ARG A 1 98 ? -7.104 -10.623 -4.127 1.00 97.00 98 ARG A N 1
ATOM 785 C CA . ARG A 1 98 ? -6.290 -9.395 -4.153 1.00 97.00 98 ARG A CA 1
ATOM 786 C C . ARG A 1 98 ? -7.047 -8.165 -4.645 1.00 97.00 98 ARG A C 1
ATOM 788 O O . ARG A 1 98 ? -6.842 -7.071 -4.122 1.00 97.00 98 ARG A O 1
ATOM 795 N N . TRP A 1 99 ? -7.917 -8.331 -5.641 1.00 96.75 99 TRP A N 1
ATOM 796 C CA . TRP A 1 99 ? -8.801 -7.253 -6.095 1.00 96.75 99 TRP A CA 1
ATOM 797 C C . TRP A 1 99 ? -9.810 -6.878 -5.003 1.00 96.75 99 TRP A C 1
ATOM 799 O O . TRP A 1 99 ? -9.975 -5.696 -4.714 1.00 96.75 99 TRP A O 1
ATOM 809 N N . SER A 1 100 ? -10.419 -7.876 -4.355 1.00 97.38 100 SER A N 1
ATOM 810 C CA . SER A 1 100 ? -11.339 -7.681 -3.229 1.00 97.38 100 SER A CA 1
ATOM 811 C C . SER A 1 100 ? -10.653 -6.988 -2.050 1.00 97.38 100 SER A C 1
ATOM 813 O O . SER A 1 100 ? -11.197 -6.032 -1.510 1.00 97.38 100 SER A O 1
ATOM 815 N N . PHE A 1 101 ? -9.439 -7.412 -1.689 1.00 98.06 101 PHE A N 1
ATOM 816 C CA . PHE A 1 101 ? -8.632 -6.795 -0.637 1.00 98.06 101 PHE A CA 1
ATOM 817 C C . PHE A 1 101 ? -8.392 -5.312 -0.926 1.00 98.06 101 PHE A C 1
ATOM 819 O O . PHE A 1 101 ? -8.612 -4.459 -0.073 1.00 98.06 101 PHE A O 1
ATOM 826 N N . LEU A 1 102 ? -7.979 -4.981 -2.153 1.00 97.44 102 LEU A N 1
ATOM 827 C CA . LEU A 1 102 ? -7.693 -3.599 -2.522 1.00 97.44 102 LEU A CA 1
ATOM 828 C C . LEU A 1 102 ? -8.961 -2.731 -2.573 1.00 97.44 102 LEU A C 1
ATOM 830 O O . LEU A 1 102 ? -8.903 -1.555 -2.221 1.00 97.44 102 LEU A O 1
ATOM 834 N N . GLN A 1 103 ? -10.104 -3.297 -2.972 1.00 96.94 103 GLN A N 1
ATOM 835 C CA . GLN A 1 103 ? -11.390 -2.605 -2.897 1.00 96.94 103 GLN A CA 1
ATOM 836 C C . GLN A 1 103 ? -11.781 -2.318 -1.437 1.00 96.94 103 GLN A C 1
ATOM 838 O O . GLN A 1 103 ? -12.017 -1.159 -1.099 1.00 96.94 103 GLN A O 1
ATOM 843 N N . GLN A 1 104 ? -11.751 -3.332 -0.564 1.00 97.25 104 GLN A N 1
ATOM 844 C CA . GLN A 1 104 ? -12.055 -3.189 0.868 1.00 97.25 104 GLN A CA 1
ATOM 845 C C . GLN A 1 104 ? -11.109 -2.195 1.558 1.00 97.25 104 GLN A C 1
ATOM 847 O O . GLN A 1 104 ? -11.535 -1.404 2.399 1.00 97.25 104 GLN A O 1
ATOM 852 N N . LEU A 1 105 ? -9.830 -2.172 1.168 1.00 96.62 105 LEU A N 1
ATOM 853 C CA . LEU A 1 105 ? -8.858 -1.181 1.630 1.00 96.62 105 LEU A CA 1
ATOM 854 C C . LEU A 1 105 ? -9.313 0.246 1.312 1.00 96.62 105 LEU A C 1
ATOM 856 O O . LEU A 1 105 ? -9.290 1.112 2.185 1.00 96.62 105 LEU A O 1
ATOM 860 N N . LEU A 1 106 ? -9.717 0.506 0.066 1.00 95.88 106 LEU A N 1
ATOM 861 C CA . LEU A 1 106 ? -10.157 1.836 -0.366 1.00 95.88 106 LEU A CA 1
ATOM 862 C C . LEU A 1 106 ? -11.497 2.224 0.281 1.00 95.88 106 LEU A C 1
ATOM 864 O O . LEU A 1 106 ? -11.732 3.393 0.583 1.00 95.88 106 LEU A O 1
ATOM 868 N N . GLU A 1 107 ? -12.362 1.252 0.551 1.00 94.38 107 GLU A N 1
ATOM 869 C CA . GLU A 1 107 ? -13.638 1.453 1.245 1.00 94.38 107 GLU A CA 1
ATOM 870 C C . GLU A 1 107 ? -13.484 1.587 2.773 1.00 94.38 107 GLU A C 1
ATOM 872 O O . GLU A 1 107 ? -14.451 1.927 3.452 1.00 94.38 107 GLU A O 1
ATOM 877 N N . ASN A 1 108 ? -12.255 1.460 3.299 1.00 94.31 108 ASN A N 1
ATOM 878 C CA . ASN A 1 108 ? -11.939 1.471 4.731 1.00 94.31 108 ASN A CA 1
ATOM 879 C C . ASN A 1 108 ? -12.667 0.357 5.511 1.00 94.31 108 ASN A C 1
ATOM 881 O O . ASN A 1 108 ? -13.109 0.559 6.642 1.00 94.31 108 ASN A O 1
ATOM 885 N N . GLU A 1 109 ? -12.813 -0.811 4.887 1.00 95.00 109 GLU A N 1
ATOM 886 C CA . GLU A 1 109 ? -13.472 -1.991 5.461 1.00 95.00 109 GLU A CA 1
ATOM 887 C C . GLU A 1 109 ? -12.479 -2.985 6.083 1.00 95.00 109 GLU A C 1
ATOM 889 O O . GLU A 1 109 ? -12.887 -3.907 6.788 1.00 95.00 109 GLU A O 1
ATOM 894 N N . LEU A 1 110 ? -11.175 -2.791 5.858 1.00 95.38 110 LEU A N 1
ATOM 895 C CA . LEU A 1 110 ? -10.126 -3.636 6.427 1.00 95.38 110 LEU A CA 1
ATOM 896 C C . LEU A 1 110 ? -9.673 -3.159 7.815 1.00 95.38 110 LEU A C 1
ATOM 898 O O . LEU A 1 110 ? -9.529 -1.950 8.037 1.00 95.38 110 LEU A O 1
ATOM 902 N N . PRO A 1 111 ? -9.327 -4.086 8.728 1.00 94.81 111 PRO A N 1
ATOM 903 C CA . PRO A 1 111 ? -8.572 -3.751 9.925 1.00 94.81 111 PRO A CA 1
ATOM 904 C C . PRO A 1 111 ? -7.260 -3.048 9.558 1.00 94.81 111 PRO A C 1
ATOM 906 O O . PRO A 1 111 ? -6.484 -3.503 8.719 1.00 94.81 111 PRO A O 1
ATOM 909 N N . LEU A 1 112 ? -6.975 -1.927 10.220 1.00 93.81 112 LEU A N 1
ATOM 910 C CA . LEU A 1 112 ? -5.810 -1.095 9.898 1.00 93.81 112 LEU A CA 1
ATOM 911 C C . LEU A 1 112 ? -4.474 -1.822 10.092 1.00 93.81 112 LEU A C 1
ATOM 913 O O . LEU A 1 112 ? -3.515 -1.546 9.375 1.00 93.81 112 LEU A O 1
ATOM 917 N N . LYS A 1 113 ? -4.417 -2.769 11.032 1.00 94.88 113 LYS A N 1
ATOM 918 C CA . LYS A 1 113 ? -3.260 -3.648 11.225 1.00 94.88 113 LYS A CA 1
ATOM 919 C C . LYS A 1 113 ? -2.966 -4.467 9.965 1.00 94.88 113 LYS A C 1
ATOM 921 O O . LYS A 1 113 ? -1.811 -4.588 9.572 1.00 94.88 113 LYS A O 1
ATOM 926 N N . ASP A 1 114 ? -4.001 -4.981 9.315 1.00 96.75 114 ASP A N 1
ATOM 927 C CA . ASP A 1 114 ? -3.862 -5.860 8.153 1.00 96.75 114 ASP A CA 1
ATOM 928 C C . ASP A 1 114 ? -3.420 -5.074 6.916 1.00 96.75 114 ASP A C 1
ATOM 930 O O . ASP A 1 114 ? -2.635 -5.560 6.104 1.00 96.75 114 ASP A O 1
ATOM 934 N N . VAL A 1 115 ? -3.838 -3.807 6.816 1.00 96.81 115 VAL A N 1
ATOM 935 C CA . VAL A 1 115 ? -3.324 -2.869 5.809 1.00 96.81 115 VAL A CA 1
ATOM 936 C C . VAL A 1 115 ? -1.819 -2.641 5.991 1.00 96.81 115 VAL A C 1
ATOM 938 O O . VAL A 1 115 ? -1.063 -2.690 5.022 1.00 96.81 115 VAL A O 1
ATOM 941 N N . GLU A 1 116 ? -1.360 -2.414 7.224 1.00 96.31 116 GLU A N 1
ATOM 942 C CA . GLU A 1 116 ? 0.070 -2.259 7.524 1.00 96.31 116 GLU A CA 1
ATOM 943 C C . GLU A 1 116 ? 0.856 -3.546 7.237 1.00 96.31 116 GLU A C 1
ATOM 945 O O . GLU A 1 116 ? 1.940 -3.493 6.654 1.00 96.31 116 GLU A O 1
ATOM 950 N N . ASP A 1 117 ? 0.298 -4.699 7.608 1.00 96.81 117 ASP A N 1
ATOM 951 C CA . ASP A 1 117 ? 0.885 -6.018 7.374 1.00 96.81 117 ASP A CA 1
ATOM 952 C C . ASP A 1 117 ? 1.032 -6.317 5.879 1.00 96.81 117 ASP A C 1
ATOM 954 O O . ASP A 1 117 ? 2.085 -6.791 5.448 1.00 96.81 117 ASP A O 1
ATOM 958 N N . ALA A 1 118 ? 0.032 -5.963 5.068 1.00 97.19 118 ALA A N 1
ATOM 959 C CA . ALA A 1 118 ? 0.095 -6.095 3.617 1.00 97.19 118 ALA A CA 1
ATOM 960 C C . ALA A 1 118 ? 1.209 -5.232 3.003 1.00 97.19 118 ALA A C 1
ATOM 962 O O . ALA A 1 118 ? 1.947 -5.711 2.140 1.00 97.19 118 ALA A O 1
ATOM 963 N N . ILE A 1 119 ? 1.391 -3.988 3.467 1.00 96.94 119 ILE A N 1
ATOM 964 C CA . ILE A 1 119 ? 2.492 -3.121 3.010 1.00 96.94 119 ILE A CA 1
ATOM 965 C C . ILE A 1 119 ? 3.847 -3.743 3.359 1.00 96.94 119 ILE A C 1
ATOM 967 O O . ILE A 1 119 ? 4.727 -3.820 2.499 1.00 96.94 119 ILE A O 1
ATOM 971 N N . ILE A 1 120 ? 4.016 -4.207 4.604 1.00 96.75 120 ILE A N 1
ATOM 972 C CA . ILE A 1 120 ? 5.249 -4.867 5.056 1.00 96.75 120 ILE A CA 1
ATOM 973 C C . ILE A 1 120 ? 5.540 -6.090 4.182 1.00 96.75 120 ILE A C 1
ATOM 975 O O . ILE A 1 120 ? 6.666 -6.246 3.707 1.00 96.75 120 ILE A O 1
ATOM 979 N N . ALA A 1 121 ? 4.533 -6.931 3.944 1.00 96.56 121 ALA A N 1
ATOM 980 C CA . ALA A 1 121 ? 4.668 -8.159 3.174 1.00 96.56 121 ALA A CA 1
ATOM 981 C C . ALA A 1 121 ? 5.028 -7.886 1.703 1.00 96.56 121 ALA A C 1
ATOM 983 O O . ALA A 1 121 ? 5.979 -8.475 1.187 1.00 96.56 121 ALA A O 1
ATOM 984 N N . VAL A 1 122 ? 4.339 -6.948 1.040 1.00 96.75 122 VAL A N 1
ATOM 985 C CA . VAL A 1 122 ? 4.628 -6.565 -0.355 1.00 96.75 122 VAL A CA 1
ATOM 986 C C . VAL A 1 122 ? 6.037 -6.002 -0.491 1.00 96.75 122 VAL A C 1
ATOM 988 O O . VAL A 1 122 ? 6.795 -6.430 -1.365 1.00 96.75 122 VAL A O 1
ATOM 991 N N . PHE A 1 123 ? 6.425 -5.081 0.391 1.00 96.56 123 PHE A N 1
ATOM 992 C CA . PHE A 1 123 ? 7.760 -4.503 0.362 1.00 96.56 123 PHE A CA 1
ATOM 993 C C . PHE A 1 123 ? 8.850 -5.529 0.653 1.00 96.56 123 PHE A C 1
ATOM 995 O O . PHE A 1 123 ? 9.857 -5.555 -0.056 1.00 96.56 123 PHE A O 1
ATOM 1002 N N . ASN A 1 124 ? 8.661 -6.398 1.647 1.00 95.50 124 ASN A N 1
ATOM 1003 C CA . ASN A 1 124 ? 9.621 -7.456 1.937 1.00 95.50 124 ASN A CA 1
ATOM 1004 C C . ASN A 1 124 ? 9.757 -8.430 0.758 1.00 95.50 124 ASN A C 1
ATOM 1006 O O . ASN A 1 124 ? 10.874 -8.735 0.344 1.00 95.50 124 ASN A O 1
ATOM 1010 N N . GLY A 1 125 ? 8.639 -8.844 0.158 1.00 94.19 125 GLY A N 1
ATOM 1011 C CA . GLY A 1 125 ? 8.643 -9.689 -1.034 1.00 94.19 125 GLY A CA 1
ATOM 1012 C C . GLY A 1 125 ? 9.418 -9.055 -2.190 1.00 94.19 125 GLY A C 1
ATOM 1013 O O . GLY A 1 125 ? 10.253 -9.708 -2.814 1.00 94.19 125 GLY A O 1
ATOM 1014 N N . TYR A 1 126 ? 9.236 -7.755 -2.433 1.00 93.50 126 TYR A N 1
ATOM 1015 C CA . TYR A 1 126 ? 10.005 -7.027 -3.449 1.00 93.50 126 TYR A CA 1
ATOM 1016 C C . TYR A 1 126 ? 11.488 -6.890 -3.128 1.00 93.50 126 TYR A C 1
ATOM 1018 O O . TYR A 1 126 ? 12.325 -6.912 -4.026 1.00 93.50 126 TYR A O 1
ATOM 1026 N N . LEU A 1 127 ? 11.845 -6.762 -1.858 1.00 93.12 127 LEU A N 1
ATOM 1027 C CA . LEU A 1 127 ? 13.244 -6.704 -1.458 1.00 93.12 127 LEU A CA 1
ATOM 1028 C C . LEU A 1 127 ? 13.970 -8.032 -1.654 1.00 93.12 127 LEU A C 1
ATOM 1030 O O . LEU A 1 127 ? 15.185 -8.007 -1.861 1.00 93.12 127 LEU A O 1
ATOM 1034 N N . LEU A 1 128 ? 13.256 -9.154 -1.579 1.00 91.25 128 LEU A N 1
ATOM 1035 C CA . LEU A 1 128 ? 13.808 -10.496 -1.749 1.00 91.25 128 LEU A CA 1
ATOM 1036 C C . LEU A 1 128 ? 13.774 -10.967 -3.209 1.00 91.25 128 LEU A C 1
ATOM 1038 O O . LEU A 1 128 ? 14.731 -11.584 -3.673 1.00 91.25 128 LEU A O 1
ATOM 1042 N N . HIS A 1 129 ? 12.693 -10.660 -3.927 1.00 90.25 129 HIS A N 1
ATOM 1043 C CA . HIS A 1 129 ? 12.372 -11.263 -5.225 1.00 90.25 129 HIS A CA 1
ATOM 1044 C C . HIS A 1 129 ? 12.005 -10.245 -6.314 1.00 90.25 129 HIS A C 1
ATOM 1046 O O . HIS A 1 129 ? 11.699 -10.633 -7.441 1.00 90.25 129 HIS A O 1
ATOM 1052 N N . GLY A 1 130 ? 11.979 -8.952 -5.988 1.00 87.94 130 GLY A N 1
ATOM 1053 C CA . GLY A 1 130 ? 11.692 -7.896 -6.952 1.00 87.94 130 GLY A CA 1
ATOM 1054 C C . GLY A 1 130 ? 12.818 -7.733 -7.978 1.00 87.94 130 GLY A C 1
ATOM 1055 O O . GLY A 1 130 ? 13.961 -8.111 -7.708 1.00 87.94 130 GLY A O 1
ATOM 1056 N N . PRO A 1 131 ? 12.508 -7.159 -9.153 1.00 86.12 131 PRO A N 1
ATOM 1057 C CA . PRO A 1 131 ? 13.498 -6.952 -10.196 1.00 86.12 131 PRO A CA 1
ATOM 1058 C C . PRO A 1 131 ? 14.578 -5.969 -9.732 1.00 86.12 131 PRO A C 1
ATOM 1060 O O . PRO A 1 131 ? 14.299 -4.950 -9.090 1.00 86.12 131 PRO A O 1
ATOM 1063 N N . THR A 1 132 ? 15.817 -6.283 -10.084 1.00 83.06 132 THR A N 1
ATOM 1064 C CA . THR A 1 132 ? 17.018 -5.504 -9.788 1.00 83.06 132 THR A CA 1
ATOM 1065 C C . THR A 1 132 ? 17.593 -4.892 -11.061 1.00 83.06 132 THR A C 1
ATOM 1067 O O . THR A 1 132 ? 17.270 -5.311 -12.172 1.00 83.06 132 THR A O 1
ATOM 1070 N N . VAL A 1 133 ? 18.454 -3.881 -10.916 1.00 79.06 133 VAL A N 1
ATOM 1071 C CA . VAL A 1 133 ? 19.118 -3.233 -12.062 1.00 79.06 133 VAL A CA 1
ATOM 1072 C C . VAL A 1 133 ? 19.906 -4.251 -12.897 1.00 79.06 133 VAL A C 1
ATOM 1074 O O . VAL A 1 133 ? 19.901 -4.164 -14.125 1.00 79.06 133 VAL A O 1
ATOM 1077 N N . ASP A 1 134 ? 20.499 -5.254 -12.244 1.00 72.69 134 ASP A N 1
ATOM 1078 C CA . ASP A 1 134 ? 21.232 -6.338 -12.903 1.00 72.69 134 ASP A CA 1
ATOM 1079 C C . ASP A 1 134 ? 20.317 -7.189 -13.808 1.00 72.69 134 ASP A C 1
ATOM 1081 O O . ASP A 1 134 ? 20.749 -7.634 -14.872 1.00 72.69 134 ASP A O 1
ATOM 1085 N N . ASP A 1 135 ? 19.037 -7.352 -13.449 1.00 69.00 135 ASP A N 1
ATOM 1086 C CA . ASP A 1 135 ? 18.062 -8.121 -14.239 1.00 69.00 135 ASP A CA 1
ATOM 1087 C C . ASP A 1 135 ? 17.656 -7.397 -15.538 1.00 69.00 135 ASP A C 1
ATOM 1089 O O . ASP A 1 135 ? 17.280 -8.034 -16.526 1.00 69.00 135 ASP A O 1
ATOM 1093 N N . ILE A 1 136 ? 17.749 -6.059 -15.575 1.00 67.44 136 ILE A N 1
ATOM 1094 C CA . ILE A 1 136 ? 17.423 -5.263 -16.770 1.00 67.44 136 ILE A CA 1
ATOM 1095 C C . ILE A 1 136 ? 18.467 -5.481 -17.875 1.00 67.44 136 ILE A C 1
ATOM 1097 O O . ILE A 1 136 ? 18.124 -5.463 -19.059 1.00 67.44 136 ILE A O 1
ATOM 1101 N N . GLU A 1 137 ? 19.737 -5.703 -17.518 1.00 59.34 137 GLU A N 1
ATOM 1102 C CA . GLU A 1 137 ? 20.806 -5.889 -18.508 1.00 59.34 137 GLU A CA 1
ATOM 1103 C C . GLU A 1 137 ? 20.675 -7.210 -19.289 1.00 59.34 137 GLU A C 1
ATOM 1105 O O . GLU A 1 137 ? 21.200 -7.317 -20.401 1.00 59.34 137 GLU A O 1
ATOM 1110 N N . GLU A 1 138 ? 19.942 -8.194 -18.757 1.00 55.09 138 GLU A N 1
ATOM 1111 C CA . GLU A 1 138 ? 19.779 -9.519 -19.368 1.00 55.09 138 GLU A CA 1
ATOM 1112 C C . GLU A 1 138 ? 18.463 -9.674 -20.160 1.00 55.09 138 GLU A C 1
ATOM 1114 O O . GLU A 1 138 ? 18.379 -10.506 -21.067 1.00 55.09 138 GLU A O 1
ATOM 1119 N N . VAL A 1 139 ? 17.449 -8.834 -19.906 1.00 52.53 139 VAL A N 1
ATOM 1120 C CA . VAL A 1 139 ? 16.114 -8.969 -20.516 1.00 52.53 139 VAL A CA 1
ATOM 1121 C C . VAL A 1 139 ? 15.854 -7.884 -21.566 1.00 52.53 139 VAL A C 1
ATOM 1123 O O . VAL A 1 139 ? 15.382 -6.782 -21.287 1.00 52.53 139 VAL A O 1
ATOM 1126 N N . THR A 1 140 ? 16.075 -8.224 -22.838 1.00 46.88 140 THR A N 1
ATOM 1127 C CA . THR A 1 140 ? 15.502 -7.488 -23.975 1.00 46.88 140 THR A CA 1
ATOM 1128 C C . THR A 1 140 ? 13.973 -7.575 -23.949 1.00 46.88 140 THR A C 1
ATOM 1130 O O . THR A 1 140 ? 13.399 -8.519 -24.476 1.00 46.88 140 THR A O 1
ATOM 1133 N N . VAL A 1 141 ? 13.349 -6.576 -23.320 1.00 47.78 141 VAL A N 1
ATOM 1134 C CA . VAL A 1 141 ? 11.977 -6.051 -23.465 1.00 47.78 141 VAL A CA 1
ATOM 1135 C C . VAL A 1 141 ? 11.029 -6.890 -24.342 1.00 47.78 141 VAL A C 1
ATOM 1137 O O . VAL A 1 141 ? 10.678 -6.500 -25.457 1.00 47.78 141 VAL A O 1
ATOM 1140 N N . GLU A 1 142 ? 10.521 -7.998 -23.809 1.00 45.69 142 GLU A N 1
ATOM 1141 C CA . GLU A 1 142 ? 9.195 -8.477 -24.196 1.00 45.69 142 GLU A CA 1
ATOM 1142 C C . GLU A 1 142 ? 8.194 -7.817 -23.246 1.00 45.69 142 GLU A C 1
ATOM 1144 O O . GLU A 1 142 ? 8.110 -8.156 -22.068 1.00 45.69 142 GLU A O 1
ATOM 1149 N N . LYS A 1 143 ? 7.477 -6.802 -23.745 1.00 50.00 143 LYS A N 1
ATOM 1150 C CA . LYS A 1 143 ? 6.377 -6.147 -23.025 1.00 50.00 143 LYS A CA 1
ATOM 1151 C C . LYS A 1 143 ? 5.279 -7.178 -22.758 1.00 50.00 143 LYS A C 1
ATOM 1153 O O . LYS A 1 143 ? 4.401 -7.372 -23.600 1.00 50.00 143 LYS A O 1
ATOM 1158 N N . SER A 1 144 ? 5.324 -7.844 -21.609 1.00 46.66 144 SER A N 1
ATOM 1159 C CA . SER A 1 144 ? 4.186 -8.610 -21.122 1.00 46.66 144 SER A CA 1
ATOM 1160 C C . SER A 1 144 ? 3.064 -7.627 -20.785 1.00 46.66 144 SER A C 1
ATOM 1162 O O . SER A 1 144 ? 3.249 -6.639 -20.077 1.00 46.66 144 SER A O 1
ATOM 1164 N N . VAL A 1 145 ? 1.892 -7.853 -21.373 1.00 53.38 145 VAL A N 1
ATOM 1165 C CA . VAL A 1 145 ? 0.680 -7.103 -21.044 1.00 53.38 145 VAL A CA 1
ATOM 1166 C C . VAL A 1 145 ? 0.253 -7.570 -19.654 1.00 53.38 145 VAL A C 1
ATOM 1168 O O . VAL A 1 145 ? -0.322 -8.646 -19.525 1.00 53.38 145 VAL A O 1
ATOM 1171 N N . ASN A 1 146 ? 0.604 -6.816 -18.615 1.00 57.75 146 ASN A N 1
ATOM 1172 C CA . ASN A 1 146 ? 0.118 -7.050 -17.257 1.00 57.75 146 ASN A CA 1
ATOM 1173 C C . ASN A 1 146 ? -1.182 -6.269 -17.010 1.00 57.75 146 ASN A C 1
ATOM 1175 O O . ASN A 1 146 ? -1.477 -5.291 -17.706 1.00 57.75 146 ASN A O 1
ATOM 1179 N N . ASP A 1 147 ? -1.968 -6.684 -16.013 1.00 60.41 147 ASP A N 1
ATOM 1180 C CA . ASP A 1 147 ? -3.244 -6.035 -15.681 1.00 60.41 147 ASP A CA 1
ATOM 1181 C C . ASP A 1 147 ? -3.055 -4.615 -15.114 1.00 60.41 147 ASP A C 1
ATOM 1183 O O . ASP A 1 147 ? -4.004 -3.839 -15.049 1.00 60.41 147 ASP A O 1
ATOM 1187 N N . ASN A 1 148 ? -1.808 -4.211 -14.846 1.00 57.94 148 ASN A N 1
ATOM 1188 C CA . ASN A 1 148 ? -1.399 -2.827 -14.577 1.00 57.94 148 ASN A CA 1
ATOM 1189 C C . ASN A 1 148 ? -1.362 -1.943 -15.845 1.00 57.94 148 ASN A C 1
ATOM 1191 O O . ASN A 1 148 ? -0.612 -0.966 -15.922 1.00 57.94 148 ASN A O 1
ATOM 1195 N N . LYS A 1 149 ? -2.159 -2.288 -16.864 1.00 64.19 149 LYS A N 1
ATOM 1196 C CA . LYS A 1 149 ? -2.204 -1.626 -18.178 1.00 64.19 149 LYS A CA 1
ATOM 1197 C C . LYS A 1 149 ? -0.851 -1.611 -18.910 1.00 64.19 149 LYS A C 1
ATOM 1199 O O . LYS A 1 149 ? -0.594 -0.720 -19.717 1.00 64.19 149 LYS A O 1
ATOM 1204 N N . GLY A 1 150 ? -0.000 -2.612 -18.671 1.00 59.88 150 GLY A N 1
ATOM 1205 C CA . GLY A 1 150 ? 1.284 -2.780 -19.358 1.00 59.88 150 GLY A CA 1
ATOM 1206 C C . GLY A 1 150 ? 2.465 -2.011 -18.757 1.00 59.88 150 GLY A C 1
ATOM 1207 O O . GLY A 1 150 ? 3.473 -1.849 -19.450 1.00 59.88 150 GLY A O 1
ATOM 1208 N N . LEU A 1 151 ? 2.364 -1.517 -17.518 1.00 65.62 151 LEU A N 1
ATOM 1209 C CA . LEU A 1 151 ? 3.475 -0.836 -16.848 1.00 65.62 151 LEU A CA 1
ATOM 1210 C C . LEU A 1 151 ? 4.357 -1.818 -16.079 1.00 65.62 151 LEU A C 1
ATOM 1212 O O . LEU A 1 151 ? 3.837 -2.594 -15.275 1.00 65.62 151 LEU A O 1
ATOM 1216 N N . PRO A 1 152 ? 5.681 -1.788 -16.288 1.00 71.81 152 PRO A N 1
ATOM 1217 C CA . PRO A 1 152 ? 6.590 -2.646 -15.550 1.00 71.81 152 PRO A CA 1
ATOM 1218 C C . PRO A 1 152 ? 6.570 -2.296 -14.057 1.00 71.81 152 PRO A C 1
ATOM 1220 O O . PRO A 1 152 ? 6.454 -1.131 -13.679 1.00 71.81 152 PRO A O 1
ATOM 1223 N N . SER A 1 153 ? 6.700 -3.322 -13.218 1.00 82.69 153 SER A N 1
ATOM 1224 C CA . SER A 1 153 ? 7.003 -3.170 -11.793 1.00 82.69 153 SER A CA 1
ATOM 1225 C C . SER A 1 153 ? 8.240 -2.283 -11.586 1.00 82.69 153 SER A C 1
ATOM 1227 O O . SER A 1 153 ? 9.146 -2.336 -12.426 1.00 82.69 153 SER A O 1
ATOM 1229 N N . PRO A 1 154 ? 8.334 -1.527 -10.475 1.00 89.44 154 PRO A N 1
ATOM 1230 C CA . PRO A 1 154 ? 9.525 -0.745 -10.176 1.00 89.44 154 PRO A CA 1
ATOM 1231 C C . PRO A 1 154 ? 10.746 -1.651 -10.066 1.00 89.44 154 PRO A C 1
ATOM 1233 O O . PRO A 1 154 ? 10.690 -2.713 -9.440 1.00 89.44 154 PRO A O 1
ATOM 1236 N N . VAL A 1 155 ? 11.851 -1.209 -10.663 1.00 90.38 155 VAL A N 1
ATOM 1237 C CA . VAL A 1 155 ? 13.156 -1.845 -10.495 1.00 90.38 155 VAL A CA 1
ATOM 1238 C C . VAL A 1 155 ? 13.874 -1.149 -9.357 1.00 90.38 155 VAL A C 1
ATOM 1240 O O . VAL A 1 155 ? 14.028 0.068 -9.376 1.00 90.38 155 VAL A O 1
ATOM 1243 N N . LEU A 1 156 ? 14.278 -1.918 -8.349 1.00 89.94 156 LEU A N 1
ATOM 1244 C CA . LEU A 1 156 ? 14.821 -1.347 -7.125 1.00 89.94 156 LEU A CA 1
ATOM 1245 C C . LEU A 1 156 ? 16.329 -1.132 -7.246 1.00 89.94 156 LEU A C 1
ATOM 1247 O O . LEU A 1 156 ? 17.094 -2.097 -7.334 1.00 89.94 156 LEU A O 1
ATOM 1251 N N . ASP A 1 157 ? 16.754 0.127 -7.183 1.00 90.38 157 ASP A N 1
ATOM 1252 C CA . ASP A 1 157 ? 18.151 0.481 -6.947 1.00 90.38 157 ASP A CA 1
ATOM 1253 C C . ASP A 1 157 ? 18.520 0.377 -5.452 1.00 90.38 157 ASP A C 1
ATOM 1255 O O . ASP A 1 157 ? 17.679 0.131 -4.581 1.00 90.38 157 ASP A O 1
ATOM 1259 N N . ASP A 1 158 ? 19.804 0.531 -5.128 1.00 90.75 158 ASP A N 1
ATOM 1260 C CA . ASP A 1 158 ? 20.282 0.397 -3.748 1.00 90.75 158 ASP A CA 1
ATOM 1261 C C . ASP A 1 158 ? 19.678 1.438 -2.790 1.00 90.75 158 ASP A C 1
ATOM 1263 O O . ASP A 1 158 ? 19.475 1.142 -1.605 1.00 90.75 158 ASP A O 1
ATOM 1267 N N . GLU A 1 159 ? 19.361 2.635 -3.292 1.00 93.50 159 GLU A N 1
ATOM 1268 C CA . GLU A 1 159 ? 18.779 3.732 -2.516 1.00 93.50 159 GLU A CA 1
ATOM 1269 C C . GLU A 1 159 ? 17.320 3.438 -2.152 1.00 93.50 159 GLU A C 1
ATOM 1271 O O . GLU A 1 159 ? 16.947 3.498 -0.974 1.00 93.50 159 GLU A O 1
ATOM 1276 N N . MET A 1 160 ? 16.511 3.030 -3.130 1.00 93.31 160 MET A N 1
ATOM 1277 C CA . MET A 1 160 ? 15.136 2.580 -2.935 1.00 93.31 160 MET A CA 1
ATOM 1278 C C . MET A 1 160 ? 15.093 1.382 -1.998 1.00 93.31 160 MET A C 1
ATOM 1280 O O . MET A 1 160 ? 14.320 1.378 -1.041 1.00 93.31 160 MET A O 1
ATOM 1284 N N . ARG A 1 161 ? 15.964 0.382 -2.200 1.00 93.62 161 ARG A N 1
ATOM 1285 C CA . ARG A 1 161 ? 16.042 -0.768 -1.289 1.00 93.62 161 ARG A CA 1
ATOM 1286 C C . ARG A 1 161 ? 16.327 -0.299 0.125 1.00 93.62 161 ARG A C 1
ATOM 1288 O O . ARG A 1 161 ? 15.607 -0.705 1.029 1.00 93.62 161 ARG A O 1
ATOM 1295 N N . GLY A 1 162 ? 17.325 0.568 0.314 1.00 94.69 162 GLY A N 1
ATOM 1296 C CA . GLY A 1 162 ? 17.655 1.188 1.600 1.00 94.69 162 GLY A CA 1
ATOM 1297 C C . GLY A 1 162 ? 16.460 1.885 2.258 1.00 94.69 162 GLY A C 1
ATOM 1298 O O . GLY A 1 162 ? 16.188 1.657 3.439 1.00 94.69 162 GLY A O 1
ATOM 1299 N N . SER A 1 163 ? 15.714 2.665 1.478 1.00 95.81 163 SER A N 1
ATOM 1300 C CA . SER A 1 163 ? 14.511 3.371 1.923 1.00 95.81 163 SER A CA 1
ATOM 1301 C C . SER A 1 163 ? 13.412 2.403 2.360 1.00 95.81 163 SER A C 1
ATOM 1303 O O . SER A 1 163 ? 12.838 2.579 3.432 1.00 95.81 163 SER A O 1
ATOM 1305 N N . ILE A 1 164 ? 13.188 1.320 1.610 1.00 96.12 164 ILE A N 1
ATOM 1306 C CA . ILE A 1 164 ? 12.203 0.296 1.966 1.00 96.12 164 ILE A CA 1
ATOM 1307 C C . ILE A 1 164 ? 12.618 -0.462 3.244 1.00 96.12 164 ILE A C 1
ATOM 1309 O O . ILE A 1 164 ? 11.772 -0.646 4.119 1.00 96.12 164 ILE A O 1
ATOM 1313 N N . ARG A 1 165 ? 13.898 -0.865 3.431 1.00 95.00 165 ARG A N 1
ATOM 1314 C CA . ARG A 1 165 ? 14.311 -1.497 4.720 1.00 95.00 165 ARG A CA 1
ATOM 1315 C C . ARG A 1 165 ? 14.087 -0.559 5.892 1.00 95.00 165 ARG A C 1
ATOM 1317 O O . ARG A 1 165 ? 13.604 -0.999 6.934 1.00 95.00 165 ARG A O 1
ATOM 1324 N N . LYS A 1 166 ? 14.453 0.713 5.728 1.00 95.50 166 LYS A N 1
ATOM 1325 C CA . LYS A 1 166 ? 14.246 1.722 6.764 1.00 95.50 166 LYS A CA 1
ATOM 1326 C C . LYS A 1 166 ? 12.759 1.863 7.089 1.00 95.50 166 LYS A C 1
ATOM 1328 O O . LYS A 1 166 ? 12.411 1.818 8.258 1.00 95.50 166 LYS A O 1
ATOM 1333 N N . LEU A 1 167 ? 11.897 1.946 6.078 1.00 96.25 167 LEU A N 1
ATOM 1334 C CA . LEU A 1 167 ? 10.454 2.063 6.263 1.00 96.25 167 LEU A CA 1
ATOM 1335 C C . LEU A 1 167 ? 9.854 0.853 6.995 1.00 96.25 167 LEU A C 1
ATOM 1337 O O . LEU A 1 167 ? 9.139 1.046 7.972 1.00 96.25 167 LEU A O 1
ATOM 1341 N N . ILE A 1 168 ? 10.175 -0.381 6.583 1.00 95.75 168 ILE A N 1
ATOM 1342 C CA . ILE A 1 168 ? 9.708 -1.597 7.279 1.00 95.75 168 ILE A CA 1
ATOM 1343 C C . ILE A 1 168 ? 10.144 -1.570 8.748 1.00 95.75 168 ILE A C 1
ATOM 1345 O O . ILE A 1 168 ? 9.334 -1.807 9.641 1.00 95.75 168 ILE A O 1
ATOM 1349 N N . SER A 1 169 ? 11.414 -1.245 9.004 1.00 94.31 169 SER A N 1
ATOM 1350 C CA . SER A 1 169 ? 11.940 -1.120 10.365 1.00 94.31 169 SER A CA 1
ATOM 1351 C C . SER A 1 169 ? 11.190 -0.047 11.160 1.00 94.31 169 SER A C 1
ATOM 1353 O O . SER A 1 169 ? 10.784 -0.292 12.292 1.00 94.31 169 SER A O 1
ATOM 1355 N N . ASP A 1 170 ? 10.980 1.134 10.582 1.00 94.06 170 ASP A N 1
ATOM 1356 C CA . ASP A 1 170 ? 10.305 2.244 11.255 1.00 94.06 170 ASP A CA 1
ATOM 1357 C C . ASP A 1 170 ? 8.832 1.911 11.568 1.00 94.06 170 ASP A C 1
ATOM 1359 O O . ASP A 1 170 ? 8.344 2.304 12.627 1.00 94.06 170 ASP A O 1
ATOM 1363 N N . ILE A 1 171 ? 8.144 1.152 10.702 1.00 93.75 171 ILE A N 1
ATOM 1364 C CA . ILE A 1 171 ? 6.779 0.658 10.953 1.00 93.75 171 ILE A CA 1
ATOM 1365 C C . ILE A 1 171 ? 6.775 -0.353 12.107 1.00 93.75 171 ILE A C 1
ATOM 1367 O O . ILE A 1 171 ? 5.967 -0.217 13.022 1.00 93.75 171 ILE A O 1
ATOM 1371 N N . LEU A 1 172 ? 7.670 -1.349 12.098 1.00 92.38 172 LEU A N 1
ATOM 1372 C CA . LEU A 1 172 ? 7.718 -2.397 13.131 1.00 92.38 172 LEU A CA 1
ATOM 1373 C C . LEU A 1 172 ? 8.101 -1.860 14.516 1.00 92.38 172 LEU A C 1
ATOM 1375 O O . LEU A 1 172 ? 7.618 -2.359 15.529 1.00 92.38 172 LEU A O 1
ATOM 1379 N N . PHE A 1 173 ? 8.967 -0.846 14.572 1.00 89.44 173 PHE A N 1
ATOM 1380 C CA . PHE A 1 173 ? 9.512 -0.315 15.824 1.00 89.44 173 PHE A CA 1
ATOM 1381 C C . PHE A 1 173 ? 8.909 1.028 16.247 1.00 89.44 173 PHE A C 1
ATOM 1383 O O . PHE A 1 173 ? 9.496 1.716 17.091 1.00 89.44 173 PHE A O 1
ATOM 1390 N N . ILE A 1 174 ? 7.755 1.426 15.704 1.00 87.88 174 ILE A N 1
ATOM 1391 C CA . ILE A 1 174 ? 7.051 2.609 16.202 1.00 87.88 174 ILE A CA 1
ATOM 1392 C C . ILE A 1 174 ? 6.599 2.355 17.647 1.00 87.88 174 ILE A C 1
ATOM 1394 O O . ILE A 1 174 ? 5.846 1.432 17.939 1.00 87.88 174 ILE A O 1
ATOM 1398 N N . LYS A 1 175 ? 7.159 3.120 18.590 1.00 64.88 175 LYS A N 1
ATOM 1399 C CA . LYS A 1 175 ? 7.141 2.766 20.019 1.00 64.88 175 LYS A CA 1
ATOM 1400 C C . LYS A 1 175 ? 5.977 3.334 20.827 1.00 64.88 175 LYS A C 1
ATOM 1402 O O . LYS A 1 175 ? 5.897 3.015 22.005 1.00 64.88 175 LYS A O 1
ATOM 1407 N N . ASP A 1 176 ? 5.149 4.210 20.268 1.00 60.41 176 ASP A N 1
ATOM 1408 C CA . ASP A 1 176 ? 4.604 5.265 21.130 1.00 60.41 176 ASP A CA 1
ATOM 1409 C C . ASP A 1 176 ? 3.247 5.827 20.706 1.00 60.41 176 ASP A C 1
ATOM 1411 O O . ASP A 1 176 ? 3.121 7.032 20.494 1.00 60.41 176 ASP A O 1
ATOM 1415 N N . ILE A 1 177 ? 2.222 4.989 20.511 1.00 59.44 177 ILE A N 1
ATOM 1416 C CA . ILE A 1 177 ? 0.931 5.551 20.086 1.00 59.44 177 ILE A CA 1
ATOM 1417 C C . ILE A 1 177 ? -0.278 5.047 20.877 1.00 59.44 177 ILE A C 1
ATOM 1419 O O . ILE A 1 177 ? -1.092 5.867 21.294 1.00 59.44 177 ILE A O 1
ATOM 1423 N N . SER A 1 178 ? -0.394 3.755 21.168 1.00 62.75 178 SER A N 1
ATOM 1424 C CA . SER A 1 178 ? -1.420 3.236 22.080 1.00 62.75 178 SER A CA 1
ATOM 1425 C C . SER A 1 178 ? -1.171 1.749 22.300 1.00 62.75 178 SER A C 1
ATOM 1427 O O . SER A 1 178 ? -1.186 0.995 21.333 1.00 62.75 178 SER A O 1
ATOM 1429 N N . GLU A 1 179 ? -0.971 1.305 23.546 1.00 67.81 179 GLU A N 1
ATOM 1430 C CA . GLU A 1 179 ? -0.906 -0.136 23.862 1.00 67.81 179 GLU A CA 1
ATOM 1431 C C . GLU A 1 179 ? -2.235 -0.860 23.558 1.00 67.81 179 GLU A C 1
ATOM 1433 O O . GLU A 1 179 ? -2.276 -2.086 23.512 1.00 67.81 179 GLU A O 1
ATOM 1438 N N . GLU A 1 180 ? -3.318 -0.106 23.341 1.00 70.75 180 GLU A N 1
ATOM 1439 C CA . GLU A 1 180 ? -4.666 -0.625 23.096 1.00 70.75 180 GLU A CA 1
ATOM 1440 C C . GLU A 1 180 ? -5.010 -0.746 21.601 1.00 70.75 180 GLU A C 1
ATOM 1442 O O . GLU A 1 180 ? -6.032 -1.341 21.263 1.00 70.75 180 GLU A O 1
ATOM 1447 N N . SER A 1 181 ? -4.196 -0.190 20.693 1.00 76.56 181 SER A N 1
ATOM 1448 C CA . SER A 1 181 ? -4.443 -0.264 19.247 1.00 76.56 181 SER A CA 1
ATOM 1449 C C . SER A 1 181 ? -3.705 -1.440 18.613 1.00 76.56 181 SER A C 1
ATOM 1451 O O . SER A 1 181 ? -2.492 -1.567 18.746 1.00 76.56 181 SER A O 1
ATOM 1453 N N . GLU A 1 182 ? -4.421 -2.256 17.839 1.00 84.44 182 GLU A N 1
ATOM 1454 C CA . GLU A 1 182 ? -3.813 -3.314 17.019 1.00 84.44 182 GLU A CA 1
ATOM 1455 C C . GLU A 1 182 ? -3.030 -2.756 15.817 1.00 84.44 182 GLU A C 1
ATOM 1457 O O . GLU A 1 182 ? -2.103 -3.400 15.330 1.00 84.44 182 GLU A O 1
ATOM 1462 N N . SER A 1 183 ? -3.378 -1.554 15.341 1.00 88.88 183 SER A N 1
ATOM 1463 C CA . SER A 1 183 ? -2.631 -0.845 14.294 1.00 88.88 183 SER A CA 1
ATOM 1464 C C . SER A 1 183 ? -1.442 -0.098 14.885 1.00 88.88 183 SER A C 1
ATOM 1466 O O . SER A 1 183 ? -1.573 0.583 15.905 1.00 88.88 183 SER A O 1
ATOM 1468 N N . ARG A 1 184 ? -0.310 -0.153 14.184 1.00 90.25 184 ARG A N 1
ATOM 1469 C CA . ARG A 1 184 ? 0.960 0.472 14.557 1.00 90.25 184 ARG A CA 1
ATOM 1470 C C . ARG A 1 184 ? 0.927 1.985 14.377 1.00 90.25 184 ARG A C 1
ATOM 1472 O O . ARG A 1 184 ? 1.330 2.708 15.282 1.00 90.25 184 ARG A O 1
ATOM 1479 N N . PHE A 1 185 ? 0.435 2.485 13.241 1.00 90.69 185 PHE A N 1
ATOM 1480 C CA . PHE A 1 185 ? 0.429 3.929 12.961 1.00 90.69 185 PHE A CA 1
ATOM 1481 C C . PHE A 1 185 ? -0.818 4.440 12.233 1.00 90.69 185 PHE A C 1
ATOM 1483 O O . PHE A 1 185 ? -1.153 5.616 12.374 1.00 90.69 185 PHE A O 1
ATOM 1490 N N . LEU A 1 186 ? -1.533 3.600 11.480 1.00 90.00 186 LEU A N 1
ATOM 1491 C CA . LEU A 1 186 ? -2.671 4.053 10.675 1.00 90.00 186 LEU A CA 1
ATOM 1492 C C . LEU A 1 186 ? -3.871 4.525 11.502 1.00 90.00 186 LEU A C 1
ATOM 1494 O O . LEU A 1 186 ? -4.560 5.448 11.068 1.00 90.00 186 LEU A O 1
ATOM 1498 N N . HIS A 1 187 ? -4.096 3.981 12.701 1.00 88.25 187 HIS A N 1
ATOM 1499 C CA . HIS A 1 187 ? -5.184 4.402 13.604 1.00 88.25 187 HIS A CA 1
ATOM 1500 C C . HIS A 1 187 ? -5.135 5.893 13.994 1.00 88.25 187 HIS A C 1
ATOM 1502 O O . HIS A 1 187 ? -6.138 6.486 14.407 1.00 88.25 187 HIS A O 1
ATOM 1508 N N . LEU A 1 188 ? -3.977 6.537 13.829 1.00 85.50 188 LEU A N 1
ATOM 1509 C CA . LEU A 1 188 ? -3.827 7.978 14.022 1.00 85.50 188 LEU A CA 1
ATOM 1510 C C . LEU A 1 188 ? -4.518 8.803 12.945 1.00 85.50 188 LEU A C 1
ATOM 1512 O O . LEU A 1 188 ? -4.999 9.903 13.215 1.00 85.50 188 LEU A O 1
ATOM 1516 N N . PHE A 1 189 ? -4.590 8.262 11.737 1.00 83.94 189 PHE A N 1
ATOM 1517 C CA . PHE A 1 189 ? -5.108 8.953 10.568 1.00 83.94 189 PHE A CA 1
ATOM 1518 C C . PHE A 1 189 ? -6.492 8.473 10.177 1.00 83.94 189 PHE A C 1
ATOM 1520 O O . PHE A 1 189 ? -7.330 9.263 9.752 1.00 83.94 189 PHE A O 1
ATOM 1527 N N . VAL A 1 190 ? -6.728 7.177 10.337 1.00 80.12 190 VAL A N 1
ATOM 1528 C CA . VAL A 1 190 ? -7.928 6.502 9.879 1.00 80.12 190 VAL A CA 1
ATOM 1529 C C . VAL A 1 190 ? -8.796 6.185 11.084 1.00 80.12 190 VAL A C 1
ATOM 1531 O O . VAL A 1 190 ? -8.367 5.508 12.015 1.00 80.12 190 VAL A O 1
ATOM 1534 N N . GLN A 1 191 ? -10.012 6.729 11.098 1.00 74.75 191 GLN A N 1
ATOM 1535 C CA . GLN A 1 191 ? -11.012 6.322 12.080 1.00 74.75 191 GLN A CA 1
ATOM 1536 C C . GLN A 1 191 ? -11.677 5.024 11.619 1.00 74.75 191 GLN A C 1
ATOM 1538 O O . GLN A 1 191 ? -11.857 4.837 10.410 1.00 74.75 191 GLN A O 1
ATOM 1543 N N . PRO A 1 192 ? -12.067 4.145 12.559 1.00 64.88 192 PRO A N 1
ATOM 1544 C CA . PRO A 1 192 ? -12.965 3.056 12.218 1.00 64.88 192 PRO A CA 1
ATOM 1545 C C . PRO A 1 192 ? -14.268 3.638 11.639 1.00 64.88 192 PRO A C 1
ATOM 1547 O O . PRO A 1 192 ? -14.651 4.753 12.020 1.00 64.88 192 PRO A O 1
ATOM 1550 N N . PRO A 1 193 ? -14.949 2.918 10.732 1.00 63.25 193 PRO A N 1
ATOM 1551 C CA . PRO A 1 193 ? -16.265 3.315 10.251 1.00 63.25 193 PRO A CA 1
ATOM 1552 C C . PRO A 1 193 ? -17.190 3.639 11.430 1.00 63.25 193 PRO A C 1
ATOM 1554 O O . PRO A 1 193 ? -17.266 2.877 12.396 1.00 63.25 193 PRO A O 1
ATOM 1557 N N . ILE A 1 194 ? -17.866 4.790 11.378 1.00 59.75 194 ILE A N 1
ATOM 1558 C CA . ILE A 1 194 ? -18.840 5.156 12.408 1.00 59.75 194 ILE A CA 1
ATOM 1559 C C . ILE A 1 194 ? -20.042 4.235 12.232 1.00 59.75 194 ILE A C 1
ATOM 1561 O O . ILE A 1 194 ? -20.734 4.289 11.215 1.00 59.75 194 ILE A O 1
ATOM 1565 N N . ASP A 1 195 ? -20.295 3.392 13.227 1.00 57.25 195 ASP A N 1
ATOM 1566 C CA . ASP A 1 195 ? -21.483 2.552 13.248 1.00 57.25 195 ASP A CA 1
ATOM 1567 C C . ASP A 1 195 ? -22.694 3.435 13.594 1.00 57.25 195 ASP A C 1
ATOM 1569 O O . ASP A 1 195 ? -22.972 3.745 14.758 1.00 57.25 195 ASP A O 1
ATOM 1573 N N . TYR A 1 196 ? -23.381 3.945 12.568 1.00 55.66 196 TYR A N 1
ATOM 1574 C CA . TYR A 1 196 ? -24.455 4.934 12.725 1.00 55.66 196 TYR A CA 1
ATOM 1575 C C . TYR A 1 196 ? -25.622 4.434 13.597 1.00 55.66 196 TYR A C 1
ATOM 1577 O O . TYR A 1 196 ? -26.359 5.249 14.157 1.00 55.66 196 TYR A O 1
ATOM 1585 N N . GLU A 1 197 ? -25.778 3.116 13.779 1.00 58.25 197 GLU A N 1
ATOM 1586 C CA . GLU A 1 197 ? -26.767 2.554 14.710 1.00 58.25 197 GLU A CA 1
ATOM 1587 C C . GLU A 1 197 ? -26.492 2.958 16.172 1.00 58.25 197 GLU A C 1
ATOM 1589 O O . GLU A 1 197 ? -27.425 3.222 16.935 1.00 58.25 197 GLU A O 1
ATOM 1594 N N . MET A 1 198 ? -25.219 3.095 16.552 1.00 57.06 198 MET A N 1
ATOM 1595 C CA . MET A 1 198 ? -24.790 3.549 17.880 1.00 57.06 198 MET A CA 1
ATOM 1596 C C . MET A 1 198 ? -24.906 5.068 18.044 1.00 57.06 198 MET A C 1
ATOM 1598 O O . MET A 1 198 ? -25.252 5.558 19.123 1.00 57.06 198 MET A O 1
ATOM 1602 N N . GLU A 1 199 ? -24.648 5.829 16.981 1.00 55.09 199 GLU A N 1
ATOM 1603 C CA . GLU A 1 199 ? -24.675 7.292 17.028 1.00 55.09 199 GLU A CA 1
ATOM 1604 C C . GLU A 1 199 ? -26.107 7.838 17.126 1.00 55.09 199 GLU A C 1
ATOM 1606 O O . GLU A 1 199 ? -26.351 8.782 17.873 1.00 55.09 199 GLU A O 1
ATOM 1611 N N . VAL A 1 200 ? -27.095 7.198 16.487 1.00 58.97 200 VAL A N 1
ATOM 1612 C CA . VAL A 1 200 ? -28.521 7.536 16.682 1.00 58.97 200 VAL A CA 1
ATOM 1613 C C . VAL A 1 200 ? -28.966 7.262 18.126 1.00 58.97 200 VAL A C 1
ATOM 1615 O O . VAL A 1 200 ? -29.789 8.000 18.671 1.00 58.97 200 VAL A O 1
ATOM 1618 N N . LEU A 1 201 ? -28.392 6.244 18.775 1.00 57.72 201 LEU A N 1
ATOM 1619 C CA . LEU A 1 201 ? -28.683 5.908 20.169 1.00 57.72 201 LEU A CA 1
ATOM 1620 C C . LEU A 1 201 ? -28.005 6.880 21.160 1.00 57.72 201 LEU A C 1
ATOM 1622 O O . LEU A 1 201 ? -28.605 7.234 22.176 1.00 57.72 201 LEU A O 1
ATOM 1626 N N . MET A 1 202 ? -26.791 7.361 20.858 1.00 57.75 202 MET A N 1
ATOM 1627 C CA . MET A 1 202 ? -26.036 8.312 21.697 1.00 57.75 202 MET A CA 1
ATOM 1628 C C . MET A 1 202 ? -26.298 9.797 21.390 1.00 57.75 202 MET A C 1
ATOM 1630 O O . MET A 1 202 ? -26.114 10.650 22.261 1.00 57.75 202 MET A O 1
ATOM 1634 N N . GLY A 1 203 ? -26.802 10.123 20.198 1.00 53.59 203 GLY A N 1
ATOM 1635 C CA . GLY A 1 203 ? -27.020 11.483 19.690 1.00 53.59 203 GLY A CA 1
ATOM 1636 C C . GLY A 1 203 ? -28.092 12.296 20.423 1.00 53.59 203 GLY A C 1
ATOM 1637 O O . GLY A 1 203 ? -28.308 13.462 20.105 1.00 53.59 203 GLY A O 1
ATOM 1638 N N . THR A 1 204 ? -28.743 11.720 21.436 1.00 54.25 204 THR A N 1
ATOM 1639 C CA . THR A 1 204 ? -29.712 12.434 22.284 1.00 54.25 204 THR A CA 1
ATOM 1640 C C . THR A 1 204 ? -29.066 13.118 23.499 1.00 54.25 204 THR A C 1
ATOM 1642 O O . THR A 1 204 ? -29.755 13.850 24.207 1.00 54.25 204 THR A O 1
ATOM 1645 N N . LEU A 1 205 ? -27.775 12.887 23.784 1.00 55.12 205 LEU A N 1
ATOM 1646 C CA . LEU A 1 205 ? -27.155 13.310 25.053 1.00 55.12 205 LEU A CA 1
ATOM 1647 C C . LEU A 1 205 ? -25.899 14.184 24.938 1.00 55.12 205 LEU A C 1
ATOM 1649 O O . LEU A 1 205 ? -25.422 14.646 25.973 1.00 55.12 205 LEU A O 1
ATOM 1653 N N . MET A 1 206 ? -25.369 14.449 23.742 1.00 54.94 206 MET A N 1
ATOM 1654 C CA . MET A 1 206 ? -24.140 15.241 23.603 1.00 54.94 206 MET A CA 1
ATOM 1655 C C . MET A 1 206 ? -24.407 16.570 22.895 1.00 54.94 206 MET A C 1
ATOM 1657 O O . MET A 1 206 ? -24.540 16.641 21.676 1.00 54.94 206 MET A O 1
ATOM 1661 N N . ASP A 1 207 ? -24.521 17.618 23.713 1.00 51.22 207 ASP A N 1
ATOM 1662 C CA . ASP A 1 207 ? -24.457 19.017 23.298 1.00 51.22 207 ASP A CA 1
ATOM 1663 C C . ASP A 1 207 ? -23.102 19.250 22.613 1.00 51.22 207 ASP A C 1
ATOM 1665 O O . ASP A 1 207 ? -22.051 18.928 23.174 1.00 51.22 207 ASP A O 1
ATOM 1669 N N . LYS A 1 208 ? -23.134 19.717 21.362 1.00 54.91 208 LYS A N 1
ATOM 1670 C CA . LYS A 1 208 ? -21.955 19.880 20.505 1.00 54.91 208 LYS A CA 1
ATOM 1671 C C . LYS A 1 208 ? -21.107 21.036 21.024 1.00 54.91 208 LYS A C 1
ATOM 1673 O O . LYS A 1 208 ? -21.294 22.183 20.627 1.00 54.91 208 LYS A O 1
ATOM 1678 N N . SER A 1 209 ? -20.164 20.747 21.915 1.00 51.53 209 SER A N 1
ATOM 1679 C CA . SER A 1 209 ? -19.043 21.651 22.144 1.00 51.53 209 SER A CA 1
ATOM 1680 C C . SER A 1 209 ? -18.123 21.572 20.925 1.00 51.53 209 SER A C 1
ATOM 1682 O O . SER A 1 209 ? -17.295 20.668 20.827 1.00 51.53 209 SER A O 1
ATOM 1684 N N . ASP A 1 210 ? -18.325 22.508 19.996 1.00 46.84 210 ASP A N 1
ATOM 1685 C CA . ASP A 1 210 ? -17.521 22.785 18.797 1.00 46.84 210 ASP A CA 1
ATOM 1686 C C . ASP A 1 210 ? -16.104 23.295 19.139 1.00 46.84 210 ASP A C 1
ATOM 1688 O O . ASP A 1 210 ? -15.616 24.266 18.559 1.00 46.84 210 ASP A O 1
ATOM 1692 N N . ASP A 1 211 ? -15.407 22.642 20.066 1.00 46.72 211 ASP A N 1
ATOM 1693 C CA . ASP A 1 211 ? -13.959 22.771 20.111 1.00 46.72 211 ASP A CA 1
ATOM 1694 C C . ASP A 1 211 ? -13.417 21.812 19.060 1.00 46.72 211 ASP A C 1
ATOM 1696 O O . ASP A 1 211 ? -13.262 20.610 19.284 1.00 46.72 211 ASP A O 1
ATOM 1700 N N . ALA A 1 212 ? -13.185 22.375 17.873 1.00 49.09 212 ALA A N 1
ATOM 1701 C CA . ALA A 1 212 ? -12.324 21.824 16.844 1.00 49.09 212 ALA A CA 1
ATOM 1702 C C . ALA A 1 212 ? -10.941 21.580 17.462 1.00 49.09 212 ALA A C 1
ATOM 1704 O O . ALA A 1 212 ? -10.019 22.383 17.322 1.00 49.09 212 ALA A O 1
ATOM 1705 N N . ALA A 1 213 ? -10.818 20.478 18.196 1.00 49.06 213 ALA A N 1
ATOM 1706 C CA . ALA A 1 213 ? -9.559 19.896 18.580 1.00 49.06 213 ALA A CA 1
ATOM 1707 C C . ALA A 1 213 ? -8.896 19.504 17.265 1.00 49.06 213 ALA A C 1
ATOM 1709 O O . ALA A 1 213 ? -9.146 18.434 16.712 1.00 49.06 213 ALA A O 1
ATOM 1710 N N . THR A 1 214 ? -8.106 20.427 16.721 1.00 51.75 214 THR A N 1
ATOM 1711 C CA . THR A 1 214 ? -7.026 20.124 15.796 1.00 51.75 214 THR A CA 1
ATOM 1712 C C . THR A 1 214 ? -6.248 18.998 16.451 1.00 51.75 214 THR A C 1
ATOM 1714 O O . THR A 1 214 ? -5.489 19.240 17.387 1.00 51.75 214 THR A O 1
ATOM 1717 N N . SER A 1 215 ? -6.551 17.754 16.073 1.00 56.75 215 SER A N 1
ATOM 1718 C CA . SER A 1 215 ? -5.865 16.605 16.633 1.00 56.75 215 SER A CA 1
ATOM 1719 C C . SER A 1 215 ? -4.408 16.794 16.263 1.00 56.75 215 SER A C 1
ATOM 1721 O O . SER A 1 215 ? -4.104 16.842 15.069 1.00 56.75 215 SER A O 1
ATOM 1723 N N . ASP A 1 216 ? -3.543 16.963 17.256 1.00 69.00 216 ASP A N 1
ATOM 1724 C CA . ASP A 1 216 ? -2.105 17.013 17.047 1.00 69.00 216 ASP A CA 1
ATOM 1725 C C . ASP A 1 216 ? -1.706 15.730 16.310 1.00 69.00 216 ASP A C 1
ATOM 1727 O O . ASP A 1 216 ? -1.671 14.639 16.883 1.00 69.00 216 ASP A O 1
ATOM 1731 N N . ILE A 1 217 ? -1.509 15.842 14.994 1.00 75.88 217 ILE A N 1
ATOM 1732 C CA . ILE A 1 217 ? -1.122 14.717 14.153 1.00 75.88 217 ILE A CA 1
ATOM 1733 C C . ILE A 1 217 ? 0.266 14.294 14.620 1.00 75.88 217 ILE A C 1
ATOM 1735 O O . ILE A 1 217 ? 1.189 15.109 14.667 1.00 75.88 217 ILE A O 1
ATOM 1739 N N . ASN A 1 218 ? 0.420 13.018 14.968 1.00 84.31 218 ASN A N 1
ATOM 1740 C CA . ASN A 1 218 ? 1.699 12.500 15.427 1.00 84.31 218 ASN A CA 1
ATOM 1741 C C . ASN A 1 218 ? 2.767 12.695 14.323 1.00 84.31 218 ASN A C 1
ATOM 1743 O O . ASN A 1 218 ? 2.605 12.170 13.214 1.00 84.31 218 ASN A O 1
ATOM 1747 N N . PRO A 1 219 ? 3.873 13.408 14.604 1.00 88.25 219 PRO A N 1
ATOM 1748 C CA . PRO A 1 219 ? 4.878 13.736 13.594 1.00 88.25 219 PRO A CA 1
ATOM 1749 C C . PRO A 1 219 ? 5.625 12.502 13.075 1.00 88.25 219 PRO A C 1
ATOM 1751 O O . PRO A 1 219 ? 6.058 12.484 11.925 1.00 88.25 219 PRO A O 1
ATOM 1754 N N . GLN A 1 220 ? 5.762 11.453 13.891 1.00 89.38 220 GLN A N 1
ATOM 1755 C CA . GLN A 1 220 ? 6.405 10.209 13.475 1.00 89.38 220 GLN A CA 1
ATOM 1756 C C . GLN A 1 220 ? 5.534 9.453 12.472 1.00 89.38 220 GLN A C 1
ATOM 1758 O O . GLN A 1 220 ? 6.030 8.987 11.450 1.00 89.38 220 GLN A O 1
ATOM 1763 N N . ALA A 1 221 ? 4.230 9.381 12.731 1.00 88.69 221 ALA A N 1
ATOM 1764 C CA . ALA A 1 221 ? 3.290 8.749 11.817 1.00 88.69 221 ALA A CA 1
ATOM 1765 C C . ALA A 1 221 ? 3.199 9.522 10.490 1.00 88.69 221 ALA A C 1
ATOM 1767 O O . ALA A 1 221 ? 3.137 8.912 9.425 1.00 88.69 221 ALA A O 1
ATOM 1768 N N . LEU A 1 222 ? 3.268 10.859 10.535 1.00 89.81 222 LEU A N 1
ATOM 1769 C CA . LEU A 1 222 ? 3.298 11.681 9.323 1.00 89.81 222 LEU A CA 1
ATOM 1770 C C . LEU A 1 222 ? 4.576 11.420 8.518 1.00 89.81 222 LEU A C 1
ATOM 1772 O O . LEU A 1 222 ? 4.516 11.218 7.310 1.00 89.81 222 LEU A O 1
ATOM 1776 N N . SER A 1 223 ? 5.718 11.316 9.201 1.00 93.62 223 SER A N 1
ATOM 177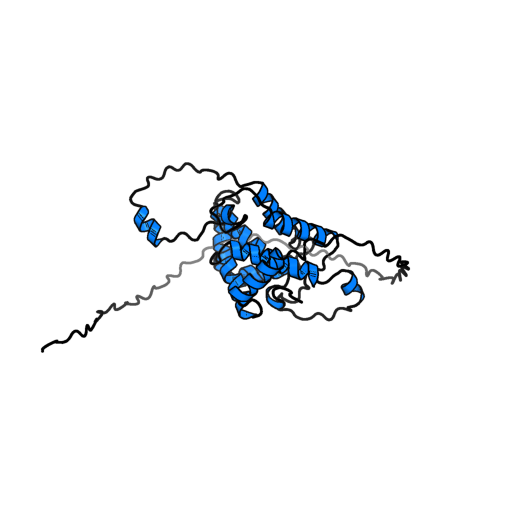7 C CA . SER A 1 223 ? 6.989 10.962 8.569 1.00 93.62 223 SER A CA 1
ATOM 1778 C C . SER A 1 223 ? 6.968 9.573 7.913 1.00 93.62 223 SER A C 1
ATOM 1780 O O . SER A 1 223 ? 7.662 9.364 6.918 1.00 93.62 223 SER A O 1
ATOM 1782 N N . LEU A 1 224 ? 6.188 8.616 8.427 1.00 94.31 224 LEU A N 1
ATOM 1783 C CA . LEU A 1 224 ? 5.981 7.322 7.764 1.00 94.31 224 LEU A CA 1
ATOM 1784 C C . LEU A 1 224 ? 5.177 7.472 6.471 1.00 94.31 224 LEU A C 1
ATOM 1786 O O . LEU A 1 224 ? 5.577 6.927 5.446 1.00 94.31 224 LEU A O 1
ATOM 1790 N N . VAL A 1 225 ? 4.088 8.245 6.492 1.00 93.56 225 VAL A N 1
ATOM 1791 C CA . VAL A 1 225 ? 3.278 8.513 5.291 1.00 93.56 225 VAL A CA 1
ATOM 1792 C C . VAL A 1 225 ? 4.116 9.204 4.214 1.00 93.56 225 VAL A C 1
ATOM 1794 O O . VAL A 1 225 ? 4.120 8.758 3.072 1.00 93.56 225 VAL A O 1
ATOM 1797 N N . GLU A 1 226 ? 4.908 10.214 4.579 1.00 95.06 226 GLU A N 1
ATOM 1798 C CA . GLU A 1 226 ? 5.829 10.883 3.649 1.00 95.06 226 GLU A CA 1
ATOM 1799 C C . GLU A 1 226 ? 6.874 9.921 3.057 1.00 95.06 226 GLU A C 1
ATOM 1801 O O . GLU A 1 226 ? 7.292 10.073 1.910 1.00 95.06 226 GLU A O 1
ATOM 1806 N N . GLN A 1 227 ? 7.332 8.930 3.830 1.00 96.56 227 GLN A N 1
ATOM 1807 C CA . GLN A 1 227 ? 8.245 7.899 3.329 1.00 96.56 227 GLN A CA 1
ATOM 1808 C C . GLN A 1 227 ? 7.551 6.949 2.348 1.00 96.56 227 GLN A C 1
ATOM 1810 O O . GLN A 1 227 ? 8.159 6.588 1.346 1.00 96.56 227 GLN A O 1
ATOM 1815 N N . ILE A 1 228 ? 6.293 6.580 2.604 1.00 96.38 228 ILE A N 1
ATOM 1816 C CA . ILE A 1 228 ? 5.477 5.773 1.685 1.00 96.38 228 ILE A CA 1
ATOM 1817 C C . ILE A 1 228 ? 5.248 6.536 0.372 1.00 96.38 228 ILE A C 1
ATOM 1819 O O . ILE A 1 228 ? 5.430 5.972 -0.703 1.00 96.38 228 ILE A O 1
ATOM 1823 N N . GLU A 1 229 ? 4.915 7.827 0.442 1.00 95.75 229 GLU A N 1
ATOM 1824 C CA . GLU A 1 229 ? 4.683 8.665 -0.742 1.00 95.75 229 GLU A CA 1
ATOM 1825 C C . GLU A 1 229 ? 5.920 8.781 -1.641 1.00 95.75 229 GLU A C 1
ATOM 1827 O O . GLU A 1 229 ? 5.789 8.773 -2.861 1.00 95.75 229 GLU A O 1
ATOM 1832 N N . LYS A 1 230 ? 7.126 8.821 -1.062 1.00 95.94 230 LYS A N 1
ATOM 1833 C CA . LYS A 1 230 ? 8.392 8.842 -1.822 1.00 95.94 230 LYS A CA 1
ATOM 1834 C C . LYS A 1 230 ? 8.677 7.555 -2.598 1.00 95.94 230 LYS A C 1
ATOM 1836 O O . LYS A 1 230 ? 9.565 7.557 -3.441 1.00 95.94 230 LYS A O 1
ATOM 1841 N N . LEU A 1 231 ? 7.968 6.467 -2.299 1.00 95.75 231 LEU A N 1
ATOM 1842 C CA . LEU A 1 231 ? 8.075 5.194 -3.016 1.00 95.75 231 LEU A CA 1
ATOM 1843 C C . LEU A 1 231 ? 7.052 5.077 -4.160 1.00 95.75 231 LEU A C 1
ATOM 1845 O O . LEU A 1 231 ? 6.982 4.038 -4.815 1.00 95.75 231 LEU A O 1
ATOM 1849 N N . LEU A 1 232 ? 6.238 6.112 -4.394 1.00 95.44 232 LEU A N 1
ATOM 1850 C CA . LEU A 1 232 ? 5.320 6.181 -5.527 1.00 95.44 232 LEU A CA 1
ATOM 1851 C C . LEU A 1 232 ? 5.980 6.823 -6.757 1.00 95.44 232 LEU A C 1
ATOM 1853 O O . LEU A 1 232 ? 6.892 7.634 -6.606 1.00 95.44 232 LEU A O 1
ATOM 1857 N N . PRO A 1 233 ? 5.462 6.543 -7.970 1.00 93.44 233 PRO A N 1
ATOM 1858 C CA . PRO A 1 233 ? 5.884 7.238 -9.181 1.00 93.44 233 PRO A CA 1
ATOM 1859 C C . PRO A 1 233 ? 5.673 8.748 -9.078 1.00 93.44 233 PRO A C 1
ATOM 1861 O O . PRO A 1 233 ? 4.570 9.210 -8.732 1.00 93.44 233 PRO A O 1
ATOM 1864 N N . ASP A 1 234 ? 6.707 9.506 -9.439 1.00 93.50 234 ASP A N 1
ATOM 1865 C CA . ASP A 1 234 ? 6.636 10.960 -9.488 1.00 93.50 234 ASP A CA 1
ATOM 1866 C C . ASP A 1 234 ? 5.632 11.391 -10.579 1.00 93.50 234 ASP A C 1
ATOM 1868 O O . ASP A 1 234 ? 5.703 10.914 -11.713 1.00 93.50 234 ASP A O 1
ATOM 1872 N N . PRO A 1 235 ? 4.659 12.268 -10.274 1.00 93.00 235 PRO A N 1
ATOM 1873 C CA . PRO A 1 235 ? 3.651 12.699 -11.246 1.00 93.00 235 PRO A CA 1
ATOM 1874 C C . PRO A 1 235 ? 4.215 13.440 -12.466 1.00 93.00 235 PRO A C 1
ATOM 1876 O O . PRO A 1 235 ? 3.513 13.556 -13.469 1.00 93.00 235 PRO A O 1
ATOM 1879 N N . VAL A 1 236 ? 5.422 13.995 -12.366 1.00 93.69 236 VAL A N 1
ATOM 1880 C CA . VAL A 1 236 ? 6.093 14.778 -13.407 1.00 93.69 236 VAL A CA 1
ATOM 1881 C C . VAL A 1 236 ? 7.117 13.929 -14.153 1.00 93.69 236 VAL A C 1
ATOM 1883 O O . VAL A 1 236 ? 7.162 13.995 -15.381 1.00 93.69 236 VAL A O 1
ATOM 1886 N N . GLU A 1 237 ? 7.937 13.151 -13.443 1.00 92.44 237 GLU A N 1
ATOM 1887 C CA . GLU A 1 237 ? 8.967 12.312 -14.075 1.00 92.44 237 GLU A CA 1
ATOM 1888 C C . GLU A 1 237 ? 8.375 11.021 -14.668 1.00 92.44 237 GLU A C 1
ATOM 1890 O O . GLU A 1 237 ? 8.743 10.643 -15.780 1.00 92.44 237 GLU A O 1
ATOM 1895 N N . ASP A 1 238 ? 7.385 10.423 -13.994 1.00 90.38 238 ASP A N 1
ATOM 1896 C CA . ASP A 1 238 ? 6.761 9.139 -14.337 1.00 90.38 238 ASP A CA 1
ATOM 1897 C C . ASP A 1 238 ? 5.225 9.252 -14.484 1.00 90.38 238 ASP A C 1
ATOM 1899 O O . ASP A 1 238 ? 4.450 8.469 -13.916 1.00 90.38 238 ASP A O 1
ATOM 1903 N N . GLU A 1 239 ? 4.762 10.224 -15.284 1.00 92.69 239 GLU A N 1
ATOM 1904 C CA . GLU A 1 239 ? 3.332 10.544 -15.478 1.00 92.69 239 GLU A CA 1
ATOM 1905 C C . GLU A 1 239 ? 2.480 9.308 -15.833 1.00 92.69 239 GLU A C 1
ATOM 1907 O O . GLU A 1 239 ? 1.399 9.111 -15.271 1.00 92.69 239 GLU A O 1
ATOM 1912 N N . ASP A 1 240 ? 2.964 8.443 -16.733 1.00 89.75 240 ASP A N 1
ATOM 1913 C CA . ASP A 1 240 ? 2.231 7.251 -17.181 1.00 89.75 240 ASP A CA 1
ATOM 1914 C C . ASP A 1 240 ? 1.992 6.258 -16.032 1.00 89.75 240 ASP A C 1
ATOM 1916 O O . ASP A 1 240 ? 0.879 5.745 -15.863 1.00 89.75 240 ASP A O 1
ATOM 1920 N N . ALA A 1 241 ? 3.021 6.009 -15.213 1.00 89.62 241 ALA A N 1
ATOM 1921 C CA . ALA A 1 241 ? 2.935 5.106 -14.070 1.00 89.62 241 ALA A CA 1
ATOM 1922 C C . ALA A 1 241 ? 2.040 5.680 -12.970 1.00 89.62 241 ALA A C 1
ATOM 1924 O O . ALA A 1 241 ? 1.162 4.985 -12.446 1.00 89.62 241 ALA A O 1
ATOM 1925 N N . HIS A 1 242 ? 2.207 6.973 -12.685 1.00 93.44 242 HIS A N 1
ATOM 1926 C CA . HIS A 1 242 ? 1.367 7.711 -11.756 1.00 93.44 242 HIS A CA 1
ATOM 1927 C C . HIS A 1 242 ? -0.115 7.626 -12.150 1.00 93.44 242 HIS A C 1
ATOM 1929 O O . HIS A 1 242 ? -0.964 7.252 -11.335 1.00 93.44 242 HIS A O 1
ATOM 1935 N N . LYS A 1 243 ? -0.424 7.941 -13.412 1.00 93.62 243 LYS A N 1
ATOM 1936 C CA . LYS A 1 243 ? -1.786 7.975 -13.946 1.00 93.62 243 LYS A CA 1
ATOM 1937 C C . LYS A 1 243 ? -2.433 6.598 -13.980 1.00 93.62 243 LYS A C 1
ATOM 1939 O O . LYS A 1 243 ? -3.602 6.482 -13.634 1.00 93.62 243 LYS A O 1
ATOM 1944 N N . SER A 1 244 ? -1.699 5.555 -14.366 1.00 91.50 244 SER A N 1
ATOM 1945 C CA . SER A 1 244 ? -2.256 4.198 -14.396 1.00 91.50 244 SER A CA 1
ATOM 1946 C C . SER A 1 244 ? -2.639 3.702 -13.002 1.00 91.50 244 SER A C 1
ATOM 1948 O O . SER A 1 244 ? -3.739 3.178 -12.822 1.00 91.50 244 SER A O 1
ATOM 1950 N N . ALA A 1 245 ? -1.782 3.936 -11.998 1.00 93.44 245 ALA A N 1
ATOM 1951 C CA . ALA A 1 245 ? -2.109 3.609 -10.613 1.00 93.44 245 ALA A CA 1
ATOM 1952 C C . ALA A 1 245 ? -3.361 4.368 -10.142 1.00 93.44 245 ALA A C 1
ATOM 1954 O O . ALA A 1 245 ? -4.220 3.797 -9.474 1.00 93.44 245 ALA A O 1
ATOM 1955 N N . TRP A 1 246 ? -3.499 5.638 -10.534 1.00 94.75 246 TRP A N 1
ATOM 1956 C CA . TRP A 1 246 ? -4.675 6.439 -10.202 1.00 94.75 246 TRP A CA 1
ATOM 1957 C C . TRP A 1 246 ? -5.952 5.972 -10.901 1.00 94.75 246 TRP A C 1
ATOM 1959 O O . TRP A 1 246 ? -7.002 5.876 -10.270 1.00 94.75 246 TRP A O 1
ATOM 1969 N N . ASP A 1 247 ? -5.873 5.625 -12.185 1.00 95.31 247 ASP A N 1
ATOM 1970 C CA . ASP A 1 247 ? -7.014 5.084 -12.917 1.00 95.31 247 ASP A CA 1
ATOM 1971 C C . ASP A 1 247 ? -7.538 3.794 -12.271 1.00 95.31 247 ASP A C 1
ATOM 1973 O O . ASP A 1 247 ? -8.750 3.595 -12.227 1.00 95.31 247 ASP A O 1
ATOM 1977 N N . LEU A 1 248 ? -6.644 2.929 -11.776 1.00 95.19 248 LEU A N 1
ATOM 1978 C CA . LEU A 1 248 ? -7.026 1.703 -11.073 1.00 95.19 248 LEU A CA 1
ATOM 1979 C C . LEU A 1 248 ? -7.697 2.003 -9.728 1.00 95.19 248 LEU A C 1
ATOM 1981 O O . LEU A 1 248 ? -8.708 1.384 -9.412 1.00 95.19 248 LEU A O 1
ATOM 1985 N N . VAL A 1 249 ? -7.218 2.998 -8.974 1.00 95.56 249 VAL A N 1
ATOM 1986 C CA . VAL A 1 249 ? -7.921 3.476 -7.767 1.00 95.56 249 VAL A CA 1
ATOM 1987 C C . VAL A 1 249 ? -9.329 3.975 -8.108 1.00 95.56 249 VAL A C 1
ATOM 1989 O O . VAL A 1 249 ? -10.287 3.624 -7.423 1.00 95.56 249 VAL A O 1
ATOM 1992 N N . ILE A 1 250 ? -9.481 4.750 -9.188 1.00 96.00 250 ILE A N 1
ATOM 1993 C CA . ILE A 1 250 ? -10.786 5.240 -9.667 1.00 96.00 250 ILE A CA 1
ATOM 1994 C C . ILE A 1 250 ? -11.708 4.088 -10.079 1.00 96.00 250 ILE A C 1
ATOM 1996 O O . ILE A 1 250 ? -12.919 4.161 -9.866 1.00 96.00 250 ILE A O 1
ATOM 2000 N N . GLU A 1 251 ? -11.156 3.056 -10.711 1.00 95.81 251 GLU A N 1
ATOM 2001 C CA . GLU A 1 251 ? -11.901 1.877 -11.146 1.00 95.81 251 GLU A CA 1
ATOM 2002 C C . GLU A 1 251 ? -12.394 1.051 -9.955 1.00 95.81 251 GLU A C 1
ATOM 2004 O O . GLU A 1 251 ? -13.571 0.700 -9.921 1.00 95.81 251 GLU A O 1
ATOM 2009 N N . LEU A 1 252 ? -11.528 0.818 -8.965 1.00 94.56 252 LEU A N 1
ATOM 2010 C CA . LEU A 1 252 ? -11.832 0.036 -7.766 1.00 94.56 252 LEU A CA 1
ATOM 2011 C C . LEU A 1 252 ? -12.807 0.748 -6.830 1.00 94.56 252 LEU A C 1
ATOM 2013 O O . LEU A 1 252 ? -13.791 0.156 -6.406 1.00 94.56 252 LEU A O 1
ATOM 2017 N N . TYR A 1 253 ? -12.556 2.022 -6.525 1.00 94.81 253 TYR A N 1
ATOM 2018 C CA . TYR A 1 253 ? -13.400 2.788 -5.605 1.00 94.81 253 TYR A CA 1
ATOM 2019 C C . TYR A 1 253 ? -14.694 3.296 -6.257 1.00 94.81 253 TYR A C 1
ATOM 2021 O O . TYR A 1 253 ? -15.669 3.645 -5.594 1.00 94.81 253 TYR A O 1
ATOM 2029 N N . GLY A 1 254 ? -14.697 3.391 -7.585 1.00 95.75 254 GLY A N 1
ATOM 2030 C CA . GLY A 1 254 ? -15.773 3.988 -8.355 1.00 95.75 254 GLY A CA 1
ATOM 2031 C C . GLY A 1 254 ? -15.572 5.487 -8.584 1.00 95.75 254 GLY A C 1
ATOM 2032 O O . GLY A 1 254 ? -15.398 6.298 -7.671 1.00 95.75 254 GLY A O 1
ATOM 2033 N N . ARG A 1 255 ? -15.686 5.881 -9.856 1.00 94.31 255 ARG A N 1
ATOM 2034 C CA . ARG A 1 255 ? -15.477 7.258 -10.335 1.00 94.31 255 ARG A CA 1
ATOM 2035 C C . ARG A 1 255 ? -16.286 8.313 -9.584 1.00 94.31 255 ARG A C 1
ATOM 2037 O O . ARG A 1 255 ? -15.782 9.405 -9.338 1.00 94.31 255 ARG A O 1
ATOM 2044 N N . GLU A 1 256 ? -17.531 8.001 -9.244 1.00 93.25 256 GLU A N 1
ATOM 2045 C CA . GLU A 1 256 ? -18.399 8.938 -8.533 1.00 93.25 256 GLU A CA 1
ATOM 2046 C C . GLU A 1 256 ? -17.989 9.099 -7.064 1.00 93.25 256 GLU A C 1
ATOM 2048 O O . GLU A 1 256 ? -17.980 10.219 -6.558 1.00 93.25 256 GLU A O 1
ATOM 2053 N N . GLY A 1 257 ? -17.564 8.014 -6.408 1.00 91.50 257 GLY A N 1
ATOM 2054 C CA . GLY A 1 257 ? -17.046 8.059 -5.041 1.00 91.50 257 GLY A CA 1
ATOM 2055 C C . GLY A 1 257 ? -15.799 8.937 -4.940 1.00 91.50 257 GLY A C 1
ATOM 2056 O O . GLY A 1 257 ? -15.729 9.812 -4.075 1.00 91.50 257 GLY A O 1
ATOM 2057 N N . VAL A 1 258 ? -14.856 8.769 -5.877 1.00 93.06 258 VAL A N 1
ATOM 2058 C CA . VAL A 1 258 ? -13.647 9.608 -5.945 1.00 93.06 258 VAL A CA 1
ATOM 2059 C C . VAL A 1 258 ? -14.022 11.079 -6.132 1.00 93.06 258 VAL A C 1
ATOM 2061 O O . VAL A 1 258 ? -13.565 11.922 -5.364 1.00 93.06 258 VAL A O 1
ATOM 2064 N N . ARG A 1 259 ? -14.913 11.389 -7.087 1.00 93.56 259 ARG A N 1
ATOM 2065 C CA . ARG A 1 259 ? -15.368 12.765 -7.355 1.00 93.56 259 ARG A CA 1
ATOM 2066 C C . ARG A 1 259 ? -15.963 13.423 -6.110 1.00 93.56 259 ARG A C 1
ATOM 2068 O O . ARG A 1 259 ? -15.615 14.557 -5.791 1.00 93.56 259 ARG A O 1
ATOM 2075 N N . VAL A 1 260 ? -16.852 12.722 -5.404 1.00 91.19 260 VAL A N 1
ATOM 2076 C CA . VAL A 1 260 ? -17.504 13.246 -4.195 1.00 91.19 260 VAL A CA 1
ATOM 2077 C C . VAL A 1 260 ? -16.476 13.535 -3.099 1.00 91.19 260 VAL A C 1
ATOM 2079 O O . VAL A 1 260 ? -16.526 14.609 -2.495 1.00 91.19 260 VAL A O 1
ATOM 2082 N N . ARG A 1 261 ? -15.515 12.632 -2.865 1.00 89.62 261 ARG A N 1
ATOM 2083 C CA . ARG A 1 261 ? -14.461 12.854 -1.863 1.00 89.62 261 ARG A CA 1
ATOM 2084 C C . ARG A 1 261 ? -13.515 13.990 -2.250 1.00 89.62 261 ARG A C 1
ATOM 2086 O O . ARG A 1 261 ? -13.192 14.816 -1.401 1.00 89.62 261 ARG A O 1
ATOM 2093 N N . GLU A 1 262 ? -13.107 14.084 -3.513 1.00 89.38 262 GLU A N 1
ATOM 2094 C CA . GLU A 1 262 ? -12.268 15.189 -3.996 1.00 89.38 262 GLU A CA 1
ATOM 2095 C C . GLU A 1 262 ? -12.965 16.546 -3.850 1.00 89.38 262 GLU A C 1
ATOM 2097 O O . GLU A 1 262 ? -12.361 17.502 -3.360 1.00 89.38 262 GLU A O 1
ATOM 2102 N N . GLU A 1 263 ? -14.249 16.636 -4.205 1.00 88.38 263 GLU A N 1
ATOM 2103 C CA . GLU A 1 263 ? -15.042 17.850 -3.995 1.00 88.38 263 GLU A CA 1
ATOM 2104 C C . GLU A 1 263 ? -15.142 18.216 -2.511 1.00 88.38 263 GLU A C 1
ATOM 2106 O O . GLU A 1 263 ? -15.062 19.396 -2.160 1.00 88.38 263 GLU A O 1
ATOM 2111 N N . ASN A 1 264 ? -15.285 17.221 -1.631 1.00 85.31 264 ASN A N 1
ATOM 2112 C CA . ASN A 1 264 ? -15.316 17.432 -0.186 1.00 85.31 264 ASN A CA 1
ATOM 2113 C C . ASN A 1 264 ? -13.981 17.998 0.335 1.00 85.31 264 ASN A C 1
ATOM 2115 O O . ASN A 1 264 ? -13.967 18.961 1.104 1.00 85.31 264 ASN A O 1
ATOM 2119 N N . ILE A 1 265 ? -12.854 17.465 -0.148 1.00 86.25 265 ILE A N 1
ATOM 2120 C CA . ILE A 1 265 ? -11.502 17.952 0.175 1.00 86.25 265 ILE A CA 1
ATOM 2121 C C . ILE A 1 265 ? -11.302 19.390 -0.312 1.00 86.25 265 ILE A C 1
ATOM 2123 O O . ILE A 1 265 ? -10.769 20.222 0.419 1.00 86.25 265 ILE A O 1
ATOM 2127 N N . GLN A 1 266 ? -11.741 19.712 -1.530 1.00 85.88 266 GLN A N 1
ATOM 2128 C CA . GLN A 1 266 ? -11.611 21.065 -2.080 1.00 85.88 266 GLN A CA 1
ATOM 2129 C C . GLN A 1 266 ? -12.441 22.094 -1.305 1.00 85.88 266 GLN A C 1
ATOM 2131 O O . GLN A 1 266 ? -12.008 23.234 -1.148 1.00 85.88 266 GLN A O 1
ATOM 2136 N N . ARG A 1 267 ? -13.625 21.706 -0.813 1.00 84.44 267 ARG A N 1
ATOM 2137 C CA . ARG A 1 267 ? -14.513 22.597 -0.049 1.00 84.44 267 ARG A CA 1
ATOM 2138 C C . ARG A 1 267 ? -14.053 22.810 1.389 1.00 84.44 267 ARG A C 1
ATOM 2140 O O . ARG A 1 267 ? -14.098 23.941 1.862 1.00 84.44 267 ARG A O 1
ATOM 2147 N N . ASN A 1 268 ? -13.617 21.748 2.064 1.00 77.19 268 ASN A N 1
ATOM 2148 C CA . ASN A 1 268 ? -13.285 21.787 3.493 1.00 77.19 268 ASN A CA 1
ATOM 2149 C C . ASN A 1 268 ? -11.790 22.017 3.763 1.00 77.19 268 ASN A C 1
ATOM 2151 O O . ASN A 1 268 ? -11.381 22.136 4.915 1.00 77.19 268 ASN A O 1
ATOM 2155 N N . GLY A 1 269 ? -10.977 22.092 2.709 1.00 70.06 269 GLY A N 1
ATOM 2156 C CA . GLY A 1 269 ? -9.530 22.194 2.810 1.00 70.06 269 GLY A CA 1
ATOM 2157 C C . GLY A 1 269 ? -8.852 20.838 3.012 1.00 70.06 269 GLY A C 1
ATOM 2158 O O . GLY A 1 269 ? -9.441 19.853 3.467 1.00 70.06 269 GLY A O 1
ATOM 2159 N N . VAL A 1 270 ? -7.568 20.808 2.656 1.00 61.47 270 VAL A N 1
ATOM 2160 C CA . VAL A 1 270 ? -6.703 19.622 2.730 1.00 61.47 270 VAL A CA 1
ATOM 2161 C C . VAL A 1 270 ? -6.500 19.160 4.176 1.00 61.47 270 VAL A C 1
ATOM 2163 O O . VAL A 1 270 ? -6.505 17.952 4.401 1.00 61.47 270 VAL A O 1
ATOM 2166 N N . ASP A 1 271 ? -6.434 20.101 5.120 1.00 59.66 271 ASP A N 1
ATOM 2167 C CA . ASP A 1 271 ? -6.090 19.853 6.529 1.00 59.66 271 ASP A CA 1
ATOM 2168 C C . ASP A 1 271 ? -7.316 19.797 7.461 1.00 59.66 271 ASP A C 1
ATOM 2170 O O . ASP A 1 271 ? -7.182 19.595 8.664 1.00 59.66 271 ASP A O 1
ATOM 2174 N N . GLY A 1 272 ? -8.526 20.013 6.929 1.00 57.00 272 GLY A N 1
ATOM 2175 C CA . GLY A 1 272 ? -9.699 20.345 7.744 1.00 57.00 272 GLY A CA 1
ATOM 2176 C C . GLY A 1 272 ? -10.479 19.165 8.331 1.00 57.00 272 GLY A C 1
ATOM 2177 O O . GLY A 1 272 ? -11.264 19.370 9.252 1.00 57.00 272 GLY A O 1
ATOM 2178 N N . SER A 1 273 ? -10.307 17.939 7.824 1.00 71.44 273 SER A N 1
ATOM 2179 C CA . SER A 1 273 ? -11.059 16.770 8.311 1.00 71.44 273 SER A CA 1
ATOM 2180 C C . SER A 1 273 ? -10.192 15.516 8.372 1.00 71.44 273 SER A C 1
ATOM 2182 O O . SER A 1 273 ? -9.516 15.167 7.402 1.00 71.44 273 SER A O 1
ATOM 2184 N N . LYS A 1 274 ? -10.264 14.793 9.495 1.00 76.88 274 LYS A N 1
ATOM 2185 C CA 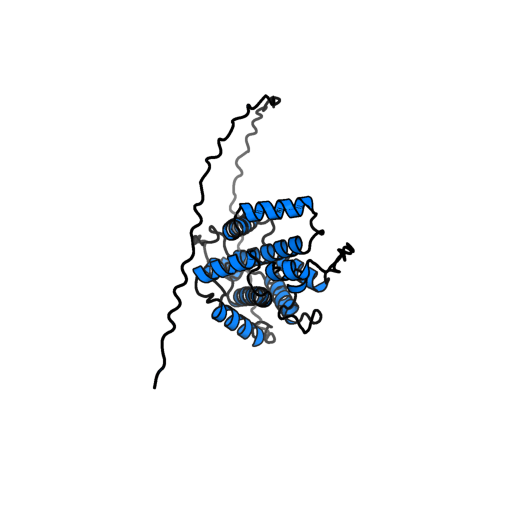. LYS A 1 274 ? -9.606 13.490 9.683 1.00 76.88 274 LYS A CA 1
ATOM 2186 C C . LYS A 1 274 ? -10.043 12.469 8.623 1.00 76.88 274 LYS A C 1
ATOM 2188 O O . LYS A 1 274 ? -9.232 11.677 8.155 1.00 76.88 274 LYS A O 1
ATOM 2193 N N . GLU A 1 275 ? -11.288 12.560 8.160 1.00 79.56 275 GLU A N 1
ATOM 2194 C CA . GLU A 1 275 ? -11.822 11.733 7.072 1.00 79.56 275 GLU A CA 1
ATOM 2195 C C . GLU A 1 275 ? -11.102 11.986 5.733 1.00 79.56 275 GLU A C 1
ATOM 2197 O O . GLU A 1 275 ? -10.801 11.050 4.989 1.00 79.56 275 GLU A O 1
ATOM 2202 N N . ASN A 1 276 ? -10.759 13.246 5.444 1.00 83.75 276 ASN A N 1
ATOM 2203 C CA . ASN A 1 276 ? -10.022 13.612 4.232 1.00 83.75 276 ASN A CA 1
ATOM 2204 C C . ASN A 1 276 ? -8.595 13.050 4.259 1.00 83.75 276 ASN A C 1
ATOM 2206 O O . ASN A 1 276 ? -8.097 12.582 3.234 1.00 83.75 276 ASN A O 1
ATOM 2210 N N . MET A 1 277 ? -7.945 13.089 5.424 1.00 85.50 277 MET A N 1
ATOM 2211 C CA . MET A 1 277 ? -6.608 12.519 5.614 1.00 85.50 277 MET A CA 1
ATOM 2212 C C . MET A 1 277 ? -6.626 10.997 5.499 1.00 85.50 277 MET A C 1
ATOM 2214 O O . MET A 1 277 ? -5.799 10.432 4.786 1.00 85.50 277 MET A O 1
ATOM 2218 N N . SER A 1 278 ? -7.610 10.347 6.124 1.00 89.56 278 SER A N 1
ATOM 2219 C CA . SER A 1 278 ? -7.825 8.905 6.015 1.00 89.56 278 SER A CA 1
ATOM 2220 C C . SER A 1 278 ? -7.917 8.458 4.556 1.00 89.56 278 SER A C 1
ATOM 2222 O O . SER A 1 278 ? -7.146 7.603 4.127 1.00 89.56 278 SER A O 1
ATOM 2224 N N . TRP A 1 279 ? -8.787 9.096 3.767 1.00 91.44 279 TRP A N 1
ATOM 2225 C CA . TRP A 1 279 ? -8.954 8.763 2.353 1.00 91.44 279 TRP A CA 1
ATOM 2226 C C . TRP A 1 279 ? -7.657 8.874 1.552 1.00 91.44 279 TRP A C 1
ATOM 2228 O O . TRP A 1 279 ? -7.326 7.987 0.768 1.00 91.44 279 TRP A O 1
ATOM 2238 N N . LYS A 1 280 ? -6.906 9.962 1.755 1.00 91.62 280 LYS A N 1
ATOM 2239 C CA . LYS A 1 280 ? -5.639 10.195 1.053 1.00 91.62 280 LYS A CA 1
ATOM 2240 C C . LYS A 1 280 ? -4.602 9.134 1.378 1.00 91.62 280 LYS A C 1
ATOM 2242 O O . LYS A 1 280 ? -3.915 8.670 0.475 1.00 91.62 280 LYS A O 1
ATOM 2247 N N . ILE A 1 281 ? -4.513 8.736 2.642 1.00 93.75 281 ILE A N 1
ATOM 2248 C CA . ILE A 1 281 ? -3.567 7.712 3.080 1.00 93.75 281 ILE A CA 1
ATOM 2249 C C . ILE A 1 281 ? -3.949 6.349 2.508 1.00 93.75 281 ILE A C 1
ATOM 2251 O O . ILE A 1 281 ? -3.085 5.669 1.963 1.00 93.75 281 ILE A O 1
ATOM 2255 N N . LEU A 1 282 ? -5.234 5.986 2.523 1.00 95.50 282 LEU A N 1
ATOM 2256 C CA . LEU A 1 282 ? -5.710 4.748 1.895 1.00 95.50 282 LEU A CA 1
ATOM 2257 C C . LEU A 1 282 ? -5.456 4.748 0.381 1.00 95.50 282 LEU A C 1
ATOM 2259 O O . LEU A 1 282 ? -4.971 3.758 -0.160 1.00 95.50 282 LEU A O 1
ATOM 2263 N N . CYS A 1 283 ? -5.677 5.875 -0.300 1.00 95.94 283 CYS A N 1
ATOM 2264 C CA . CYS A 1 283 ? -5.298 6.044 -1.704 1.00 95.94 283 CYS A CA 1
ATOM 2265 C C . CYS A 1 283 ? -3.792 5.881 -1.926 1.00 95.94 283 CYS A C 1
ATOM 2267 O O . CYS A 1 283 ? -3.382 5.210 -2.869 1.00 95.94 283 CYS A O 1
ATOM 2269 N N . CYS A 1 284 ? -2.963 6.497 -1.082 1.00 96.50 284 CYS A N 1
ATOM 2270 C CA . CYS A 1 284 ? -1.509 6.397 -1.160 1.00 96.50 284 CYS A CA 1
ATOM 2271 C C . CYS A 1 284 ? -1.058 4.934 -1.045 1.00 96.50 284 CYS A C 1
ATOM 2273 O O . CYS A 1 284 ? -0.364 4.428 -1.927 1.00 96.50 284 CYS A O 1
ATOM 2275 N N . ILE A 1 285 ? -1.552 4.223 -0.031 1.00 97.44 285 ILE A N 1
ATOM 2276 C CA . ILE A 1 285 ? -1.265 2.803 0.186 1.00 97.44 285 ILE A CA 1
ATOM 2277 C C . ILE A 1 285 ? -1.767 1.957 -0.984 1.00 97.44 285 ILE A C 1
ATOM 2279 O O . ILE A 1 285 ? -1.019 1.140 -1.516 1.00 97.44 285 ILE A O 1
ATOM 2283 N N . GLY A 1 286 ? -3.005 2.171 -1.432 1.00 97.31 286 GLY A N 1
ATOM 2284 C CA . GLY A 1 286 ? -3.571 1.428 -2.554 1.00 97.31 286 GLY A CA 1
ATOM 2285 C C . GLY A 1 286 ? -2.734 1.587 -3.825 1.00 97.31 286 GLY A C 1
ATOM 2286 O O . GLY A 1 286 ? -2.447 0.609 -4.514 1.00 97.31 286 GLY A O 1
ATOM 2287 N N . ARG A 1 287 ? -2.247 2.803 -4.096 1.00 96.69 287 ARG A N 1
ATOM 2288 C CA . ARG A 1 287 ? -1.331 3.066 -5.213 1.00 96.69 287 ARG A CA 1
ATOM 2289 C C . ARG A 1 287 ? 0.022 2.394 -5.039 1.00 96.69 287 ARG A C 1
ATOM 2291 O O . ARG A 1 287 ? 0.569 1.946 -6.040 1.00 96.69 287 ARG A O 1
ATOM 2298 N N . VAL A 1 288 ? 0.549 2.305 -3.817 1.00 96.81 288 VAL A N 1
ATOM 2299 C CA . VAL A 1 288 ? 1.779 1.550 -3.543 1.00 96.81 288 VAL A CA 1
ATOM 2300 C C . VAL A 1 288 ? 1.561 0.083 -3.891 1.00 96.81 288 VAL A C 1
ATOM 2302 O O . VAL A 1 288 ? 2.321 -0.467 -4.680 1.00 96.81 288 VAL A O 1
ATOM 2305 N N . LEU A 1 289 ? 0.485 -0.537 -3.404 1.00 97.06 289 LEU A N 1
ATOM 2306 C CA . LEU A 1 289 ? 0.189 -1.938 -3.714 1.00 97.06 289 LEU A CA 1
ATOM 2307 C C . LEU A 1 289 ? 0.063 -2.163 -5.232 1.00 97.06 289 LEU A C 1
ATOM 2309 O O . LEU A 1 289 ? 0.661 -3.091 -5.775 1.00 97.06 289 LEU A O 1
ATOM 2313 N N . ILE A 1 290 ? -0.640 -1.276 -5.944 1.00 95.69 290 ILE A N 1
ATOM 2314 C CA . ILE A 1 290 ? -0.755 -1.334 -7.410 1.00 95.69 290 ILE A CA 1
ATOM 2315 C C . ILE A 1 290 ? 0.612 -1.187 -8.088 1.00 95.69 290 ILE A C 1
ATOM 2317 O O . ILE A 1 290 ? 0.948 -1.978 -8.971 1.00 95.69 290 ILE A O 1
ATOM 2321 N N . HIS A 1 291 ? 1.398 -0.182 -7.694 1.00 94.81 291 HIS A N 1
ATOM 2322 C CA . HIS A 1 291 ? 2.693 0.118 -8.302 1.00 94.81 291 HIS A CA 1
ATOM 2323 C C . HIS A 1 291 ? 3.665 -1.055 -8.152 1.00 94.81 291 HIS A C 1
ATOM 2325 O O . HIS A 1 291 ? 4.313 -1.451 -9.119 1.00 94.81 291 HIS A O 1
ATOM 2331 N N . TYR A 1 292 ? 3.666 -1.686 -6.981 1.00 95.06 292 TYR A N 1
ATOM 2332 C CA . TYR A 1 292 ? 4.423 -2.897 -6.685 1.00 95.06 292 TYR A CA 1
ATOM 2333 C C . TYR A 1 292 ? 3.705 -4.174 -7.162 1.00 95.06 292 TYR A C 1
ATOM 2335 O O . TYR A 1 292 ? 3.962 -5.269 -6.681 1.00 95.06 292 TYR A O 1
ATOM 2343 N N . ASP A 1 293 ? 2.849 -4.077 -8.180 1.00 92.50 293 ASP A N 1
ATOM 2344 C CA . ASP A 1 293 ? 2.294 -5.206 -8.936 1.00 92.50 293 ASP A CA 1
ATOM 2345 C C . ASP A 1 293 ? 1.528 -6.247 -8.098 1.00 92.50 293 ASP A C 1
ATOM 2347 O O . ASP A 1 293 ? 1.418 -7.416 -8.484 1.00 92.50 293 ASP A O 1
ATOM 2351 N N . PHE A 1 294 ? 0.961 -5.819 -6.965 1.00 95.25 294 PHE A N 1
ATOM 2352 C CA . PHE A 1 294 ? 0.203 -6.676 -6.054 1.00 95.25 294 PHE A CA 1
ATOM 2353 C C . PHE A 1 294 ? -0.927 -7.406 -6.789 1.00 95.25 294 PHE A C 1
ATOM 2355 O O . PHE A 1 294 ? -1.062 -8.619 -6.671 1.00 95.25 294 PHE A O 1
ATOM 2362 N N . LEU A 1 295 ? -1.684 -6.717 -7.646 1.00 94.00 295 LEU A N 1
ATOM 2363 C CA . LEU A 1 295 ? -2.826 -7.310 -8.355 1.00 94.00 295 LEU A CA 1
ATOM 2364 C C . LEU A 1 295 ? -2.446 -8.440 -9.327 1.00 94.00 295 LEU A C 1
ATOM 2366 O O . LEU A 1 295 ? -3.255 -9.345 -9.531 1.00 94.00 295 LEU A O 1
ATOM 2370 N N . ASN A 1 296 ? -1.238 -8.422 -9.908 1.00 90.56 296 ASN A N 1
ATOM 2371 C CA . ASN A 1 296 ? -0.788 -9.462 -10.843 1.00 90.56 296 ASN A CA 1
ATOM 2372 C C . ASN A 1 296 ? 0.038 -10.537 -10.143 1.00 90.56 296 ASN A C 1
ATOM 2374 O O . ASN A 1 296 ? -0.276 -11.723 -10.251 1.00 90.56 296 ASN A O 1
ATOM 2378 N N . LYS A 1 297 ? 1.045 -10.138 -9.361 1.00 90.44 297 LYS A N 1
ATOM 2379 C CA . LYS A 1 297 ? 2.019 -11.058 -8.753 1.00 90.44 297 LYS A CA 1
ATOM 2380 C C . LYS A 1 297 ? 1.716 -11.440 -7.309 1.00 90.44 297 LYS A C 1
ATOM 2382 O O . LYS A 1 297 ? 2.166 -12.485 -6.866 1.00 90.44 297 LYS A O 1
ATOM 2387 N N . GLY A 1 298 ? 0.935 -10.627 -6.609 1.00 92.19 298 GLY A N 1
ATOM 2388 C CA . GLY A 1 298 ? 0.581 -10.848 -5.213 1.00 92.19 298 GLY A CA 1
ATOM 2389 C C . GLY A 1 298 ? 1.725 -10.450 -4.303 1.00 92.19 298 GLY A C 1
ATOM 2390 O O . GLY A 1 298 ? 2.535 -9.589 -4.655 1.00 92.19 298 GLY A O 1
ATOM 2391 N N . ILE A 1 299 ? 1.784 -11.065 -3.127 1.00 92.56 299 ILE A N 1
ATOM 2392 C CA . ILE A 1 299 ? 2.959 -10.953 -2.271 1.00 92.56 299 ILE A CA 1
ATOM 2393 C C . ILE A 1 299 ? 3.999 -11.931 -2.807 1.00 92.56 299 ILE A C 1
ATOM 2395 O O . ILE A 1 299 ? 3.743 -13.126 -2.903 1.00 92.56 299 ILE A O 1
ATOM 2399 N N . LEU A 1 300 ? 5.172 -11.419 -3.175 1.00 88.06 300 LEU A N 1
ATOM 2400 C CA . LEU A 1 300 ? 6.253 -12.262 -3.671 1.00 88.06 300 LEU A CA 1
ATOM 2401 C C . LEU A 1 300 ? 6.802 -13.112 -2.516 1.00 88.06 300 LEU A C 1
ATOM 2403 O O . LEU A 1 300 ? 7.529 -12.603 -1.663 1.00 88.06 300 LEU A O 1
ATOM 2407 N N . SER A 1 301 ? 6.456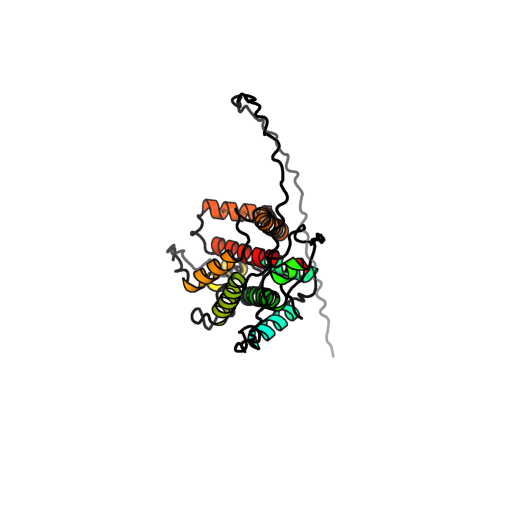 -14.394 -2.498 1.00 80.38 301 SER A N 1
ATOM 2408 C CA . SER A 1 301 ? 7.014 -15.420 -1.618 1.00 80.38 301 SER A CA 1
ATOM 2409 C C . SER A 1 301 ? 7.752 -16.455 -2.478 1.00 80.38 301 SER A C 1
ATOM 2411 O O . SER A 1 301 ? 7.224 -16.937 -3.480 1.00 80.38 301 SER A O 1
ATOM 2413 N N . GLY A 1 302 ? 9.026 -16.701 -2.158 1.00 58.28 302 GLY A N 1
ATOM 2414 C CA . GLY A 1 302 ? 9.877 -17.680 -2.850 1.00 58.28 302 GLY A CA 1
ATOM 2415 C C . GLY A 1 302 ? 9.585 -19.129 -2.485 1.00 58.28 302 GLY A C 1
ATOM 2416 O O . GLY A 1 302 ? 9.050 -19.372 -1.381 1.00 58.28 302 GLY A O 1
#

Sequence (302 aa):
MKYLLGLMHITLPGLFLSIQSVQVSARHHEGFSHPSFTQKQAGHAYPSAFVTKREHKILFARHSSIAHLSPTPYESDEVQKITTQIIDEYELDGRFERWSFLQQLLENELPLKDVEDAIIAVFNGYLLHGPTVDDIEEVTVEKSVNDNKGLPSPVLDDEMRGSIRKLISDILFIKDISEESESRFLHLFVQPPIDYEMEVLMGTLMDKSDDAATSDINPQALSLVEQIEKLLPDPVEDEDAHKSAWDLVIELYGREGVRVREENIQRNGVDGSKENMSWKILCCIGRVLIHYDFLNKGILSG

pLDDT: mean 73.58, std 22.56, range [34.66, 98.06]